Protein AF-0000000067574078 (afdb_homodimer)

Foldseek 3Di:
DVLLVVLLVLQLVLQVPDDPVLNQQLLVCQQPPDDPPPQHGDHSVCPNPPGSSRVSNVLCVRQNRVVSLVSSLVSCVVSPVPVSSVCSVCVVVVNPPD/DVLLVVLLVLQLVLQVPDDPVLNQQLLVCQQPPDDPPPQHGDHSVCPNPPGSSRVSNVLCVRQNRVVSLVSSLVSCVVSPVPVSSVCSVCVVVVNPPD

Solvent-accessible surface area (backbone atoms only — not comparable to full-atom values): 10790 Å² total; per-residue (Å²): 78,46,52,50,53,52,40,30,50,55,44,19,57,57,44,59,69,45,52,71,70,53,47,50,52,46,53,57,45,48,44,68,55,90,63,62,90,95,54,75,56,56,57,57,89,78,46,75,84,49,49,41,63,55,41,20,49,50,38,33,71,73,54,31,44,67,52,26,51,53,51,50,40,53,46,30,45,74,73,66,36,49,69,60,28,52,52,52,55,33,52,34,61,60,41,77,84,125,77,46,54,50,52,52,41,31,49,55,44,18,58,57,44,61,70,43,52,71,70,52,44,54,53,46,53,57,45,48,45,68,54,88,64,61,90,95,53,75,57,55,58,58,89,77,46,74,84,47,50,41,64,54,41,20,49,50,38,33,71,73,56,31,44,69,51,26,52,53,50,50,40,52,45,30,44,75,73,65,36,50,69,60,28,51,52,53,56,32,52,35,61,61,41,76,82,125

Secondary structure (DSSP, 8-state):
-HHHHHHHHHHHHHHTTS-HHHHHHHHHHHTT---STTPPPPPHHHHTT--HHHHHHHHHHHH-HHHHHHHHHHHHHHTT-HHHHHHHHHHHHT----/-HHHHHHHHHHHHHHTTS-HHHHHHHHHHHTT---STTPPPPPHHHHTT--HHHHHHHHHHHH-HHHHHHHHHHHHHHTT-HHHHHHHHHHHHT----

InterPro domains:
  IPR004020 DAPIN domain [PF02758] (11-86)
  IPR004020 DAPIN domain [PS50824] (1-94)
  IPR004020 DAPIN domain [SM01289] (7-90)
  IPR011029 Death-like domain superfamily [G3DSA:1.10.533.10] (3-97)
  IPR011029 Death-like domain superfamily [SSF47986] (7-92)

Sequence (196 aa):
MALYKMAREQLANSLQELVDEELKKFKSKLTYVKLKKRINNIPKGKIIDADSEDLAEILVQHYGSDYAVKVVLKVLKKIDQRSLAEILHHEIKGESIRMALYKMAREQLANSLQELVDEELKKFKSKLTYVKLKKRINNIPKGKIIDADSEDLAEILVQHYGSDYAVKVVLKVLKKIDQRSLAEILHHEIKGESIR

pLDDT: mean 93.89, std 10.56, range [36.06, 98.88]

Organism: Oryctolagus cuniculus (NCBI:txid9986)

Radius of gyration: 18.36 Å; Cα contacts (8 Å, |Δi|>4): 212; chains: 2; bounding box: 38×52×38 Å

Nearest PDB structures (foldseek):
  2mpc-assembly1_A  TM=9.139E-01  e=2.744E-05  Homo sapiens
  7e5b-assembly2_C  TM=9.540E-01  e=5.381E-05  Homo sapiens
  4qob-assembly2_B  TM=9.236E-01  e=2.179E-04  Homo sapiens
  3qf2-assembly2_B  TM=9.416E-01  e=5.830E-04  Homo sapiens
  3qf2-assembly1_A  TM=9.356E-01  e=9.293E-04  Homo sapiens

Structure (mmCIF, N/CA/C/O backbone):
data_AF-0000000067574078-model_v1
#
loop_
_entity.id
_entity.type
_entity.pdbx_description
1 polymer 'Pyrin domain-containing protein'
#
loop_
_atom_site.group_PDB
_atom_site.id
_atom_site.type_symbol
_atom_site.label_atom_id
_atom_site.label_alt_id
_atom_site.label_comp_id
_atom_site.label_asym_id
_atom_site.label_entity_id
_atom_site.label_seq_id
_atom_site.pdbx_PDB_ins_code
_atom_site.Cartn_x
_atom_site.Cartn_y
_atom_site.Cartn_z
_atom_site.occupancy
_atom_site.B_iso_or_equiv
_atom_site.auth_seq_id
_atom_site.auth_comp_id
_atom_site.auth_asym_id
_atom_site.auth_atom_id
_atom_site.pdbx_PDB_model_num
ATOM 1 N N . MET A 1 1 ? 8.344 4.195 -3.375 1 79.06 1 MET A N 1
ATOM 2 C CA . MET A 1 1 ? 9.125 3.174 -4.066 1 79.06 1 MET A CA 1
ATOM 3 C C . MET A 1 1 ? 9.594 2.1 -3.092 1 79.06 1 MET A C 1
ATOM 5 O O . MET A 1 1 ? 9.453 0.905 -3.361 1 79.06 1 MET A O 1
ATOM 9 N N . ALA A 1 2 ? 9.883 2.562 -1.835 1 83.5 2 ALA A N 1
ATOM 10 C CA . ALA A 1 2 ? 10.414 1.576 -0.898 1 83.5 2 ALA A CA 1
ATOM 11 C C . ALA A 1 2 ? 9.383 0.497 -0.589 1 83.5 2 ALA A C 1
ATOM 13 O O . ALA A 1 2 ? 9.695 -0.697 -0.636 1 83.5 2 ALA A O 1
ATOM 14 N N . LEU A 1 3 ? 8.172 0.976 -0.465 1 87.31 3 LEU A N 1
ATOM 15 C CA . LEU A 1 3 ? 7.125 0.031 -0.106 1 87.31 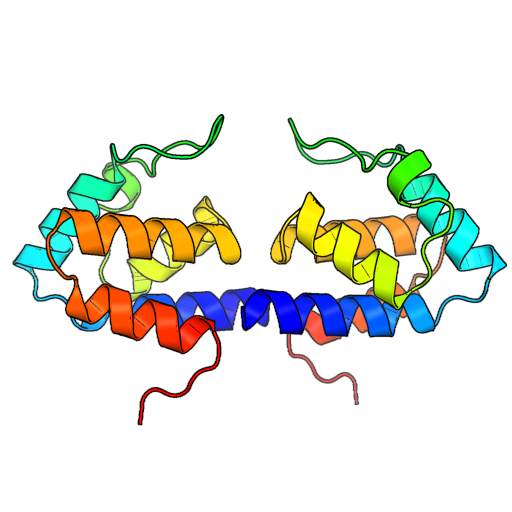3 LEU A CA 1
ATOM 16 C C . LEU A 1 3 ? 6.801 -0.892 -1.276 1 87.31 3 LEU A C 1
ATOM 18 O O . LEU A 1 3 ? 6.598 -2.094 -1.088 1 87.31 3 LEU A O 1
ATOM 22 N N . TYR A 1 4 ? 6.855 -0.315 -2.436 1 90.81 4 TYR A N 1
ATOM 23 C CA . TYR A 1 4 ? 6.633 -1.057 -3.672 1 90.81 4 TYR A CA 1
ATOM 24 C C . TYR A 1 4 ? 7.664 -2.164 -3.84 1 90.81 4 TYR A C 1
ATOM 26 O O . TYR A 1 4 ? 7.312 -3.322 -4.074 1 90.81 4 TYR A O 1
ATOM 34 N N . LYS A 1 5 ? 8.859 -1.815 -3.658 1 92.06 5 LYS A N 1
ATOM 35 C CA . LYS A 1 5 ? 9.953 -2.764 -3.828 1 92.06 5 LYS A CA 1
ATOM 36 C C . LYS A 1 5 ? 9.891 -3.877 -2.787 1 92.06 5 LYS A C 1
ATOM 38 O O . LYS A 1 5 ? 10.141 -5.043 -3.1 1 92.06 5 LYS A O 1
ATOM 43 N N . MET A 1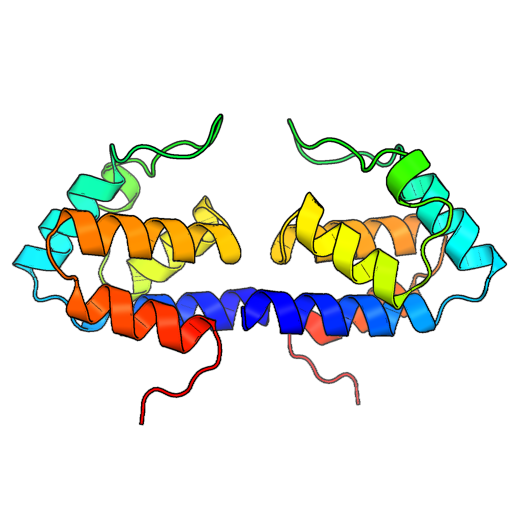 6 ? 9.578 -3.486 -1.558 1 90.5 6 MET A N 1
ATOM 44 C CA . MET A 1 6 ? 9.477 -4.473 -0.484 1 90.5 6 MET A CA 1
ATOM 45 C C . MET A 1 6 ? 8.367 -5.473 -0.763 1 90.5 6 MET A C 1
ATOM 47 O O . MET A 1 6 ? 8.57 -6.684 -0.65 1 90.5 6 MET A O 1
ATOM 51 N N . ALA A 1 7 ? 7.242 -5.008 -1.151 1 93.5 7 ALA A N 1
ATOM 52 C CA . ALA A 1 7 ? 6.109 -5.883 -1.437 1 93.5 7 ALA A CA 1
ATOM 53 C C . ALA A 1 7 ? 6.398 -6.777 -2.639 1 93.5 7 ALA A C 1
ATOM 55 O O . ALA A 1 7 ? 6.133 -7.98 -2.602 1 93.5 7 ALA A O 1
ATOM 56 N N . ARG A 1 8 ? 6.961 -6.152 -3.65 1 96.12 8 ARG A N 1
ATOM 57 C CA . ARG A 1 8 ? 7.277 -6.895 -4.867 1 96.12 8 ARG A CA 1
ATOM 58 C C . ARG A 1 8 ? 8.227 -8.047 -4.57 1 96.12 8 ARG A C 1
ATOM 60 O O . ARG A 1 8 ? 8.023 -9.172 -5.043 1 96.12 8 ARG A O 1
ATOM 67 N N . GLU A 1 9 ? 9.188 -7.777 -3.775 1 95.81 9 GLU A N 1
ATOM 68 C CA . GLU A 1 9 ? 10.188 -8.789 -3.445 1 95.81 9 GLU A CA 1
ATOM 69 C C . GLU A 1 9 ? 9.586 -9.906 -2.598 1 95.81 9 GLU A C 1
ATOM 71 O O . GLU A 1 9 ? 9.867 -11.086 -2.824 1 95.81 9 GLU A O 1
ATOM 76 N N . GLN A 1 10 ? 8.844 -9.555 -1.646 1 95.44 10 GLN A N 1
ATOM 77 C CA . GLN A 1 10 ? 8.211 -10.547 -0.789 1 95.44 10 GLN A CA 1
ATOM 78 C C . GLN A 1 10 ? 7.277 -11.453 -1.592 1 95.44 10 GLN A C 1
ATOM 80 O O . GLN A 1 10 ? 7.262 -12.672 -1.397 1 95.44 10 GLN A O 1
ATOM 85 N N . LEU A 1 11 ? 6.508 -10.844 -2.48 1 98 11 LEU A N 1
ATOM 86 C CA . LEU A 1 11 ? 5.574 -11.617 -3.293 1 98 11 LEU A CA 1
ATOM 87 C C . LEU A 1 11 ? 6.32 -12.492 -4.293 1 98 11 LEU A C 1
ATOM 89 O O . LEU A 1 11 ? 5.965 -13.656 -4.488 1 98 11 LEU A O 1
ATOM 93 N N . ALA A 1 12 ? 7.367 -11.914 -4.918 1 98.5 12 ALA A N 1
ATOM 94 C CA . ALA A 1 12 ? 8.164 -12.703 -5.859 1 98.5 12 ALA A CA 1
ATOM 95 C C . ALA A 1 12 ? 8.766 -13.922 -5.18 1 98.5 12 ALA A C 1
ATOM 97 O O . ALA A 1 12 ? 8.734 -15.031 -5.727 1 98.5 12 ALA A O 1
ATOM 98 N N . ASN A 1 13 ? 9.273 -13.719 -4.008 1 97.69 13 ASN A N 1
ATOM 99 C CA . ASN A 1 13 ? 9.859 -14.82 -3.25 1 97.69 13 ASN A CA 1
ATOM 100 C C . ASN A 1 13 ? 8.836 -15.914 -2.953 1 97.69 13 ASN A C 1
ATOM 102 O O . ASN A 1 13 ? 9.141 -17.094 -3.045 1 97.69 13 ASN A O 1
ATOM 106 N N . SER A 1 14 ? 7.676 -15.531 -2.566 1 98.25 14 SER A N 1
ATOM 107 C CA . SER A 1 14 ? 6.625 -16.5 -2.273 1 98.25 14 SER A CA 1
ATOM 108 C C . SER A 1 14 ? 6.207 -17.266 -3.527 1 98.25 14 SER A C 1
ATOM 110 O O . SER A 1 14 ? 6.074 -18.484 -3.5 1 98.25 14 SER A O 1
ATOM 112 N N . LEU A 1 15 ? 6.051 -16.562 -4.613 1 98.75 15 LEU A N 1
ATOM 113 C CA . LEU A 1 15 ? 5.562 -17.156 -5.855 1 98.75 15 LEU A CA 1
ATOM 114 C C . LEU A 1 15 ? 6.613 -18.047 -6.488 1 98.75 15 LEU A C 1
ATOM 116 O O . LEU A 1 15 ? 6.277 -19.031 -7.156 1 98.75 15 LEU A O 1
ATOM 120 N N . GLN A 1 16 ? 7.871 -17.781 -6.223 1 98.81 16 GLN A N 1
ATOM 121 C CA . GLN A 1 16 ? 8.969 -18.578 -6.77 1 98.81 16 GLN A CA 1
ATOM 122 C C . GLN A 1 16 ? 8.984 -19.969 -6.168 1 98.81 16 GLN A C 1
ATOM 124 O O . GLN A 1 16 ? 9.586 -20.891 -6.73 1 98.81 16 GLN A O 1
ATOM 129 N N . GLU A 1 17 ? 8.289 -20.109 -5.047 1 98.62 17 GLU A N 1
ATOM 130 C CA . GLU A 1 17 ? 8.242 -21.406 -4.375 1 98.62 17 GLU A CA 1
ATOM 131 C C . GLU A 1 17 ? 7.211 -22.328 -5.023 1 98.62 17 GLU A C 1
ATOM 133 O O . GLU A 1 17 ? 7.203 -23.531 -4.766 1 98.62 17 GLU A O 1
ATOM 138 N N . LEU A 1 18 ? 6.355 -21.797 -5.793 1 98.69 18 LEU A N 1
ATOM 139 C CA . LEU A 1 18 ? 5.371 -22.625 -6.496 1 98.69 18 LEU A CA 1
ATOM 140 C C . LEU A 1 18 ? 6.004 -23.344 -7.684 1 98.69 18 LEU A C 1
ATOM 142 O O . LEU A 1 18 ? 6.797 -22.75 -8.422 1 98.69 18 LEU A O 1
ATOM 146 N N . VAL A 1 19 ? 5.691 -24.594 -7.852 1 98.25 19 VAL A N 1
ATOM 147 C CA . VAL A 1 19 ? 6.078 -25.281 -9.078 1 98.25 19 VAL A CA 1
ATOM 148 C C . VAL A 1 19 ? 5.207 -24.797 -10.242 1 98.25 19 VAL A C 1
ATOM 150 O O . VAL A 1 19 ? 4.191 -24.125 -10.023 1 98.25 19 VAL A O 1
ATOM 153 N N . ASP A 1 20 ? 5.5 -25.125 -11.453 1 97.88 20 ASP A N 1
ATOM 154 C CA . ASP A 1 20 ? 4.867 -24.594 -12.656 1 97.88 20 ASP A CA 1
ATOM 155 C C . ASP A 1 20 ? 3.359 -24.828 -12.633 1 97.88 20 ASP A C 1
ATOM 157 O O . ASP A 1 20 ? 2.576 -23.938 -12.953 1 97.88 20 ASP A O 1
ATOM 161 N N . GLU A 1 21 ? 2.971 -25.984 -12.266 1 98.31 21 GLU A N 1
ATOM 162 C CA . GLU A 1 21 ? 1.551 -26.328 -12.234 1 98.31 21 GLU A CA 1
ATOM 163 C C . GLU A 1 21 ? 0.808 -25.484 -11.195 1 98.31 21 GLU A C 1
ATOM 165 O O . GLU A 1 21 ? -0.313 -25.031 -11.445 1 98.31 21 GLU A O 1
ATOM 170 N N . GLU A 1 22 ? 1.423 -25.281 -10.078 1 98.69 22 GLU A N 1
ATOM 171 C CA . GLU A 1 22 ? 0.83 -24.484 -9.008 1 98.69 22 GLU A CA 1
ATOM 172 C C . GLU A 1 22 ? 0.762 -23 -9.398 1 98.69 22 GLU A C 1
ATOM 174 O O . GLU A 1 22 ? -0.215 -22.312 -9.086 1 98.69 22 GLU A O 1
ATOM 179 N N . LEU A 1 23 ? 1.795 -22.531 -10.047 1 98.81 23 LEU A N 1
ATOM 180 C CA . LEU A 1 23 ? 1.776 -21.156 -10.516 1 98.81 23 LEU A CA 1
ATOM 181 C C . LEU A 1 23 ? 0.676 -20.938 -11.555 1 98.81 23 LEU A C 1
ATOM 183 O O . LEU A 1 23 ? 0.024 -19.891 -11.57 1 98.81 23 LEU A O 1
ATOM 187 N N . LYS A 1 24 ? 0.496 -21.922 -12.406 1 98.56 24 LYS A N 1
ATOM 188 C CA . LYS A 1 24 ? -0.586 -21.859 -13.383 1 98.56 24 LYS A CA 1
ATOM 189 C C . LYS A 1 24 ? -1.946 -21.797 -12.695 1 98.56 24 LYS A C 1
ATOM 191 O O . LYS A 1 24 ? -2.801 -20.984 -13.078 1 98.56 24 LYS A O 1
ATOM 196 N N . LYS A 1 25 ? -2.184 -22.641 -11.711 1 98.56 25 LYS A N 1
ATOM 197 C CA . LYS A 1 25 ? -3.422 -22.609 -10.938 1 98.56 25 LYS A CA 1
ATOM 198 C C . LYS A 1 25 ? -3.607 -21.266 -10.242 1 98.56 25 LYS A C 1
ATOM 200 O O . LYS A 1 25 ? -4.715 -20.719 -10.211 1 98.56 25 LYS A O 1
ATOM 205 N N . PHE A 1 26 ? -2.555 -20.781 -9.719 1 98.88 26 PHE A N 1
ATOM 206 C CA . PHE A 1 26 ? -2.564 -19.5 -9.023 1 98.88 26 PHE A CA 1
ATOM 207 C C . PHE A 1 26 ? -3.025 -18.391 -9.961 1 98.88 26 PHE A C 1
ATOM 209 O O . PHE A 1 26 ? -3.914 -17.609 -9.617 1 98.88 26 PHE A O 1
ATOM 216 N N . LYS A 1 27 ? -2.414 -18.312 -11.086 1 98.88 27 LYS A N 1
ATOM 217 C CA . LYS A 1 27 ? -2.777 -17.297 -12.07 1 98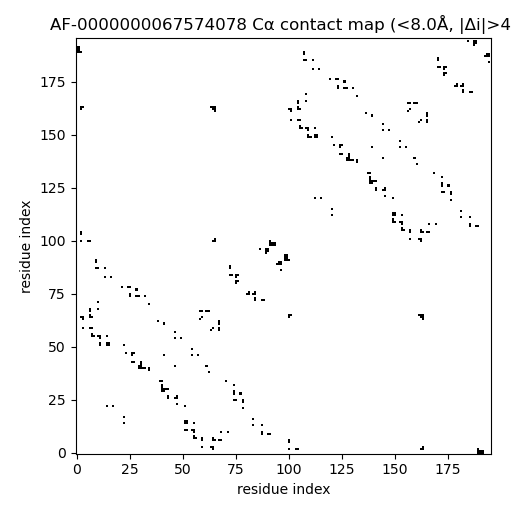.88 27 LYS A CA 1
ATOM 218 C C . LYS A 1 27 ? -4.238 -17.438 -12.492 1 98.88 27 LYS A C 1
ATOM 220 O O . LYS A 1 27 ? -4.953 -16.438 -12.602 1 98.88 27 LYS A O 1
ATOM 225 N N . SER A 1 28 ? -4.664 -18.562 -12.648 1 98.5 28 SER A N 1
ATOM 226 C CA . SER A 1 28 ? -6.059 -18.797 -13.016 1 98.5 28 SER A CA 1
ATOM 227 C C . SER A 1 28 ? -7.004 -18.281 -11.938 1 98.5 28 SER A C 1
ATOM 229 O O . SER A 1 28 ? -7.977 -17.578 -12.234 1 98.5 28 SER A O 1
ATOM 231 N N . LYS A 1 29 ? -6.691 -18.562 -10.703 1 98.62 29 LYS A N 1
ATOM 232 C CA . LYS A 1 29 ? -7.539 -18.125 -9.602 1 98.62 29 LYS A CA 1
ATOM 233 C C . LYS A 1 29 ? -7.586 -16.609 -9.5 1 98.62 29 LYS A C 1
ATOM 235 O O . LYS A 1 29 ? -8.609 -16.031 -9.117 1 98.62 29 LYS A O 1
ATOM 240 N N . LEU A 1 30 ? -6.508 -16 -9.875 1 98.5 30 LEU A N 1
ATOM 241 C CA . LEU A 1 30 ? -6.41 -14.547 -9.805 1 98.5 30 LEU A CA 1
ATOM 242 C C . LEU A 1 30 ? -7.43 -13.891 -10.727 1 98.5 30 LEU A C 1
ATOM 244 O O . LEU A 1 30 ? -7.82 -12.742 -10.508 1 98.5 30 LEU A O 1
ATOM 248 N N . THR A 1 31 ? -7.852 -14.57 -11.742 1 97.94 31 THR A N 1
ATOM 249 C CA . THR A 1 31 ? -8.703 -13.953 -12.75 1 97.94 31 THR A CA 1
ATOM 250 C C . THR A 1 31 ? -10.156 -13.945 -12.297 1 97.94 31 THR A C 1
ATOM 252 O O . THR A 1 31 ? -10.992 -13.258 -12.891 1 97.94 31 THR A O 1
ATOM 255 N N . TYR A 1 32 ? -10.484 -14.609 -11.141 1 97.56 32 TYR A N 1
ATOM 256 C CA . TYR A 1 32 ? -11.891 -14.633 -10.773 1 97.56 32 TYR A CA 1
ATOM 257 C C . TYR A 1 32 ? -12.062 -14.664 -9.258 1 97.56 32 TYR A C 1
ATOM 259 O O . TYR A 1 32 ? -13.18 -14.734 -8.75 1 97.56 32 TYR A O 1
ATOM 267 N N . VAL A 1 33 ? -11.031 -14.617 -8.5 1 98.31 33 VAL A N 1
ATOM 268 C CA . VAL A 1 33 ? -11.109 -14.648 -7.039 1 98.31 33 VAL A CA 1
ATOM 269 C C . VAL A 1 33 ? -11.969 -13.484 -6.551 1 98.31 33 VAL A C 1
ATOM 271 O O . VAL A 1 33 ? -11.945 -12.398 -7.137 1 98.31 33 VAL A O 1
ATOM 274 N N . LYS A 1 34 ? -12.672 -13.711 -5.48 1 98 34 LYS A N 1
ATOM 275 C CA . LYS A 1 34 ? -13.492 -12.656 -4.898 1 98 34 LYS A CA 1
ATOM 276 C C . LYS A 1 34 ? -12.625 -11.57 -4.25 1 98 34 LYS A C 1
ATOM 278 O O . LYS A 1 34 ? -11.797 -11.867 -3.389 1 98 34 LYS A O 1
ATOM 283 N N . LEU A 1 35 ? -12.859 -10.383 -4.715 1 97.88 35 LEU A N 1
ATOM 284 C CA . LEU A 1 35 ? -12.086 -9.258 -4.199 1 97.88 35 LEU A CA 1
ATOM 285 C C . LEU A 1 35 ? -12.992 -8.258 -3.482 1 97.88 35 LEU A C 1
ATOM 287 O O . LEU A 1 35 ? -14.211 -8.438 -3.443 1 97.88 35 LEU A O 1
ATOM 291 N N . LYS A 1 36 ? -12.344 -7.281 -2.836 1 93.19 36 LYS A N 1
ATOM 292 C CA . LYS A 1 36 ? -13.086 -6.184 -2.219 1 93.19 36 LYS A CA 1
ATOM 293 C C . LYS A 1 36 ? -13.945 -5.453 -3.248 1 93.19 36 LYS A C 1
ATOM 295 O O . LYS A 1 36 ? -13.68 -5.523 -4.449 1 93.19 36 LYS A O 1
ATOM 300 N N . LYS A 1 37 ? -14.891 -4.719 -2.691 1 90.81 37 LYS A N 1
ATOM 301 C CA . LYS A 1 37 ? -15.797 -3.963 -3.547 1 90.81 37 LYS A CA 1
ATOM 302 C C . LYS A 1 37 ? -15.031 -3.021 -4.469 1 90.81 37 LYS A C 1
ATOM 304 O O . LYS A 1 37 ? -14.062 -2.383 -4.047 1 90.81 37 LYS A O 1
ATOM 309 N N . ARG A 1 38 ? -15.352 -3.039 -5.816 1 88.81 38 ARG A N 1
ATOM 310 C CA . ARG A 1 38 ? -14.867 -2.113 -6.832 1 88.81 38 ARG A CA 1
ATOM 311 C C . ARG A 1 38 ? -13.469 -2.498 -7.309 1 88.81 38 ARG A C 1
ATOM 313 O O . ARG A 1 38 ? -12.844 -1.768 -8.078 1 88.81 38 ARG A O 1
ATOM 320 N N . ILE A 1 39 ? -12.922 -3.498 -6.723 1 94.31 39 ILE A N 1
ATOM 321 C CA . ILE A 1 39 ? -11.641 -3.979 -7.211 1 94.31 39 ILE A CA 1
ATOM 322 C C . ILE A 1 39 ? -11.859 -5.074 -8.25 1 94.31 39 ILE A C 1
ATOM 324 O O . ILE A 1 39 ? -12.594 -6.031 -8.008 1 94.31 39 ILE A O 1
ATOM 328 N N . ASN A 1 40 ? -11.188 -4.871 -9.297 1 96.5 40 ASN A N 1
ATOM 329 C CA . ASN A 1 40 ? -11.328 -5.844 -10.375 1 96.5 40 ASN A CA 1
ATOM 330 C C . ASN A 1 40 ? -10.18 -6.848 -10.375 1 96.5 40 ASN A C 1
ATOM 332 O O . ASN A 1 40 ? -9.062 -6.52 -9.977 1 96.5 40 ASN A O 1
ATOM 336 N N . ASN A 1 41 ? -10.523 -7.957 -10.891 1 98.38 41 ASN A N 1
ATOM 337 C CA . ASN A 1 41 ? -9.484 -8.953 -11.094 1 98.38 41 ASN A CA 1
ATOM 338 C C . ASN A 1 41 ? -8.531 -8.547 -12.219 1 98.38 41 ASN A C 1
ATOM 340 O O . ASN A 1 41 ? -8.883 -7.73 -13.07 1 98.38 41 ASN A O 1
ATOM 344 N N . ILE A 1 42 ? -7.344 -9.102 -12.125 1 98.31 42 ILE A N 1
ATOM 345 C CA . ILE A 1 42 ? -6.398 -8.977 -13.227 1 98.31 42 ILE A CA 1
ATOM 346 C C . ILE A 1 42 ? -6.902 -9.773 -14.43 1 98.31 42 ILE A C 1
ATOM 348 O O . ILE A 1 42 ? -7.254 -10.945 -14.305 1 98.31 42 ILE A O 1
ATOM 352 N N . PRO A 1 43 ? -6.918 -9.125 -15.609 1 98 43 PRO A N 1
ATOM 353 C CA . PRO A 1 43 ? -7.332 -9.875 -16.797 1 98 43 PRO A CA 1
ATOM 354 C C . PRO A 1 43 ? -6.379 -11.023 -17.125 1 98 43 PRO A C 1
ATOM 356 O O . PRO A 1 43 ? -5.164 -10.883 -16.984 1 98 43 PRO A O 1
ATOM 359 N N . LYS A 1 44 ? -6.961 -12.062 -17.609 1 97.25 44 LYS A N 1
ATOM 360 C CA . LYS A 1 44 ? -6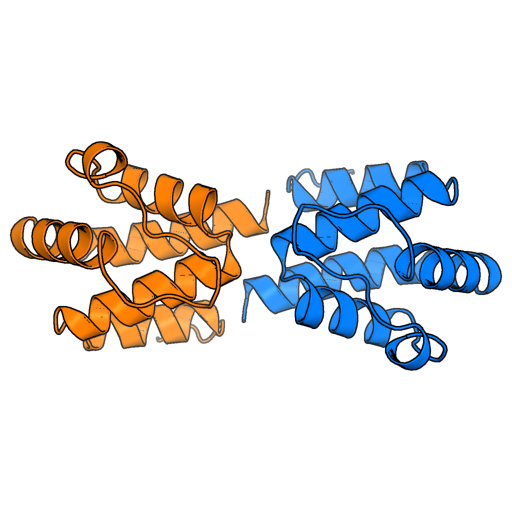.199 -13.266 -17.953 1 97.25 44 LYS A CA 1
ATOM 361 C C . LYS A 1 44 ? -5.059 -12.938 -18.906 1 97.25 44 LYS A C 1
ATOM 363 O O . LYS A 1 44 ? -3.938 -13.422 -18.734 1 97.25 44 LYS A O 1
ATOM 368 N N . GLY A 1 45 ? -5.348 -12.18 -19.922 1 97.38 45 GLY A N 1
ATOM 369 C CA . GLY A 1 45 ? -4.363 -11.852 -20.938 1 97.38 45 GLY A CA 1
ATOM 370 C C . GLY A 1 45 ? -3.152 -11.125 -20.375 1 97.38 45 GLY A C 1
ATOM 371 O O . GLY A 1 45 ? -2.078 -11.141 -20.984 1 97.38 45 GLY A O 1
ATOM 372 N N . LYS A 1 46 ? -3.264 -10.555 -19.266 1 97.5 46 LYS A N 1
ATOM 373 C CA . LYS A 1 46 ? -2.184 -9.789 -18.641 1 97.5 46 LYS A CA 1
ATOM 374 C C . LYS A 1 46 ? -1.236 -10.695 -17.875 1 97.5 46 LYS A C 1
ATOM 376 O O . LYS A 1 46 ? -0.08 -10.344 -17.641 1 97.5 46 LYS A O 1
ATOM 381 N N . ILE A 1 47 ? -1.757 -11.906 -17.484 1 98.06 47 ILE A N 1
ATOM 382 C CA . ILE A 1 47 ? -0.902 -12.594 -16.531 1 98.06 47 ILE A CA 1
ATOM 383 C C . ILE A 1 47 ? -0.618 -14.016 -17 1 98.06 47 ILE A C 1
ATOM 385 O O . ILE A 1 47 ? 0.185 -14.734 -16.406 1 98.06 47 ILE A O 1
ATOM 389 N N . ILE A 1 48 ? -1.199 -14.469 -18.094 1 96.56 48 ILE A N 1
ATOM 390 C CA . ILE A 1 48 ? -1.163 -15.867 -18.5 1 96.56 48 ILE A CA 1
ATOM 391 C C . ILE A 1 48 ? 0.284 -16.312 -18.719 1 96.56 48 ILE A C 1
ATOM 393 O O . ILE A 1 48 ? 0.65 -17.438 -18.406 1 96.56 48 ILE A O 1
ATOM 397 N N . ASP A 1 49 ? 1.147 -15.414 -19.219 1 97.5 49 ASP A N 1
ATOM 398 C CA . ASP A 1 49 ? 2.518 -15.812 -19.531 1 97.5 49 ASP A CA 1
ATOM 399 C C . ASP A 1 49 ? 3.492 -15.281 -18.469 1 97.5 49 ASP A C 1
ATOM 401 O O . ASP A 1 49 ? 4.707 -15.422 -18.625 1 97.5 49 ASP A O 1
ATOM 405 N N . ALA A 1 50 ? 3.062 -14.766 -17.5 1 98.44 50 ALA A N 1
ATOM 406 C CA . ALA A 1 50 ? 3.918 -14.133 -16.5 1 98.44 50 ALA A CA 1
ATOM 407 C C . ALA A 1 50 ? 4.602 -15.172 -15.625 1 98.44 50 ALA A C 1
ATOM 409 O O . ALA A 1 50 ? 3.959 -16.125 -15.164 1 98.44 50 ALA A O 1
ATOM 410 N N . ASP A 1 51 ? 5.891 -14.977 -15.453 1 98.44 51 ASP A N 1
ATOM 411 C CA . ASP A 1 51 ? 6.566 -15.773 -14.438 1 98.44 51 ASP A CA 1
ATOM 412 C C . ASP A 1 51 ? 6.434 -15.141 -13.055 1 98.44 51 ASP A C 1
ATOM 414 O O . ASP A 1 51 ? 5.738 -14.133 -12.898 1 98.44 51 ASP A O 1
ATOM 418 N N . SER A 1 52 ? 7.125 -15.75 -12.07 1 98.75 52 SER A N 1
ATOM 419 C CA . SER A 1 52 ? 6.926 -15.352 -10.68 1 98.75 52 SER A CA 1
ATOM 420 C C . SER A 1 52 ? 7.316 -13.891 -10.461 1 98.75 52 SER A C 1
ATOM 422 O O . SER A 1 52 ? 6.613 -13.156 -9.766 1 98.75 52 SER A O 1
ATOM 424 N N . GLU A 1 53 ? 8.461 -13.461 -11.039 1 98.62 53 GLU A N 1
ATOM 425 C CA . GLU A 1 53 ? 8.914 -12.086 -10.875 1 98.62 53 GLU A CA 1
ATOM 426 C C . GLU A 1 53 ? 7.977 -11.109 -11.586 1 98.62 53 GLU A C 1
ATOM 428 O O . GLU A 1 53 ? 7.598 -10.086 -11.016 1 98.62 53 GLU A O 1
ATOM 433 N N . ASP A 1 54 ? 7.578 -11.445 -12.789 1 98.69 54 ASP A N 1
ATOM 434 C CA . ASP A 1 54 ? 6.645 -10.609 -13.539 1 98.69 54 ASP A CA 1
ATOM 435 C C . ASP A 1 54 ? 5.285 -10.547 -12.844 1 98.69 54 ASP A C 1
ATOM 437 O O . ASP A 1 54 ? 4.652 -9.492 -12.805 1 98.69 54 ASP A O 1
ATOM 441 N N . LEU A 1 55 ? 4.883 -11.625 -12.336 1 98.88 55 LEU A N 1
ATOM 442 C CA . LEU A 1 55 ? 3.586 -11.68 -11.68 1 98.88 55 LEU A CA 1
ATOM 443 C C . LEU A 1 55 ? 3.57 -10.805 -10.43 1 98.88 55 LEU A C 1
ATOM 445 O O . LEU A 1 55 ? 2.592 -10.102 -10.172 1 98.88 55 LEU A O 1
ATOM 449 N N . ALA A 1 56 ? 4.633 -10.844 -9.703 1 98.81 56 ALA A N 1
ATOM 450 C CA . ALA A 1 56 ? 4.723 -9.984 -8.523 1 98.81 56 ALA A CA 1
ATOM 451 C C . ALA A 1 56 ? 4.59 -8.516 -8.906 1 98.81 56 ALA A C 1
ATOM 453 O O . ALA A 1 56 ? 3.889 -7.754 -8.242 1 98.81 56 ALA A O 1
ATOM 454 N N . GLU A 1 57 ? 5.254 -8.148 -9.977 1 98.44 57 GLU A N 1
ATOM 455 C CA . GLU A 1 57 ? 5.176 -6.781 -10.484 1 98.44 57 GLU A CA 1
ATOM 456 C C . GLU A 1 57 ? 3.746 -6.418 -10.875 1 98.44 57 GLU A C 1
ATOM 458 O O . GLU A 1 57 ? 3.248 -5.352 -10.516 1 98.44 57 GLU A O 1
ATOM 463 N N . ILE A 1 58 ? 3.109 -7.234 -11.57 1 98.75 58 ILE A N 1
ATOM 464 C CA . ILE A 1 58 ? 1.743 -7.012 -12.031 1 98.75 58 ILE A CA 1
ATOM 465 C C . ILE A 1 58 ? 0.812 -6.867 -10.828 1 98.75 58 ILE A C 1
ATOM 467 O O . ILE A 1 58 ? -0.036 -5.973 -10.797 1 98.75 58 ILE A O 1
ATOM 471 N N . LEU A 1 59 ? 0.983 -7.73 -9.82 1 98.69 59 LEU A N 1
ATOM 472 C CA . LEU A 1 59 ? 0.142 -7.727 -8.633 1 98.69 59 LEU A CA 1
ATOM 473 C C . LEU A 1 59 ? 0.257 -6.398 -7.887 1 98.69 59 LEU A C 1
ATOM 475 O O . LEU A 1 59 ? -0.755 -5.789 -7.539 1 98.69 59 LEU A O 1
ATOM 479 N N . VAL A 1 60 ? 1.465 -5.949 -7.699 1 97.06 60 VAL A N 1
ATOM 480 C CA . VAL A 1 60 ? 1.659 -4.719 -6.941 1 97.06 60 VAL A CA 1
ATOM 481 C C . VAL A 1 60 ? 1.155 -3.527 -7.754 1 97.06 60 VAL A C 1
ATOM 483 O O . VAL A 1 60 ? 0.543 -2.609 -7.203 1 97.06 60 VAL A O 1
ATOM 486 N N . GLN A 1 61 ? 1.34 -3.559 -9.078 1 96.12 61 GLN A N 1
ATOM 487 C CA . GLN A 1 61 ? 0.875 -2.477 -9.945 1 96.12 61 GLN A CA 1
ATOM 488 C C . GLN A 1 61 ? -0.649 -2.418 -9.984 1 96.12 61 GLN A C 1
ATOM 490 O O . GLN A 1 61 ? -1.233 -1.334 -10.023 1 96.12 61 GLN A O 1
ATOM 495 N N . HIS A 1 62 ? -1.267 -3.498 -9.93 1 96.62 62 HIS A N 1
ATOM 496 C CA . HIS A 1 62 ? -2.711 -3.57 -10.133 1 96.62 62 HIS A CA 1
ATOM 497 C C . HIS A 1 62 ? -3.457 -3.314 -8.828 1 96.62 62 HIS A C 1
ATOM 499 O O . HIS A 1 62 ? -4.48 -2.627 -8.812 1 96.62 62 HIS A O 1
ATOM 505 N N . TYR A 1 63 ? -2.936 -3.764 -7.742 1 95.38 63 TYR A N 1
ATOM 506 C CA . TYR A 1 63 ? -3.713 -3.764 -6.508 1 95.38 63 TYR A CA 1
ATOM 507 C C . TYR A 1 63 ? -3.131 -2.785 -5.496 1 95.38 63 TYR A C 1
ATOM 509 O O . TYR A 1 63 ? -3.793 -2.422 -4.52 1 95.38 63 TYR A O 1
ATOM 517 N N . GLY A 1 64 ? -1.854 -2.438 -5.711 1 92.38 64 GLY A N 1
ATOM 518 C CA . GLY A 1 64 ? -1.134 -1.725 -4.668 1 92.38 64 GLY A CA 1
ATOM 519 C C . GLY A 1 64 ? -0.44 -2.648 -3.686 1 92.38 64 GLY A C 1
ATOM 520 O O . GLY A 1 64 ? -0.823 -3.811 -3.543 1 92.38 64 GLY A O 1
ATOM 521 N N . SER A 1 65 ? 0.481 -2.059 -3.006 1 93.25 65 SER A N 1
ATOM 522 C CA . SER A 1 65 ? 1.377 -2.869 -2.186 1 93.25 65 SER A CA 1
ATOM 523 C C . SER A 1 65 ? 0.608 -3.619 -1.104 1 93.25 65 SER A C 1
ATOM 525 O O . SER A 1 65 ? 0.73 -4.84 -0.983 1 93.25 65 SER A O 1
ATOM 527 N N . ASP A 1 66 ? -0.228 -3.051 -0.386 1 91.88 66 ASP A N 1
ATOM 528 C CA . ASP A 1 66 ? -0.914 -3.672 0.743 1 91.88 66 ASP A CA 1
ATOM 529 C C . ASP A 1 66 ? -1.917 -4.719 0.269 1 91.88 66 ASP A C 1
ATOM 531 O O . ASP A 1 66 ? -1.92 -5.852 0.758 1 91.88 66 ASP A O 1
ATOM 535 N N . TYR A 1 67 ? -2.701 -4.344 -0.622 1 93.69 67 TYR A N 1
ATOM 536 C CA . TYR A 1 67 ? -3.773 -5.242 -1.04 1 93.69 67 TYR A CA 1
ATOM 537 C C . TYR A 1 67 ? -3.229 -6.391 -1.879 1 93.69 67 TYR A C 1
ATOM 539 O O . TYR A 1 67 ? -3.771 -7.496 -1.852 1 93.69 67 TYR A O 1
ATOM 547 N N . ALA A 1 68 ? -2.113 -6.152 -2.662 1 97 68 ALA A N 1
ATOM 548 C CA . ALA A 1 68 ? -1.474 -7.23 -3.412 1 97 68 ALA A CA 1
ATOM 549 C C . ALA A 1 68 ? -1.088 -8.383 -2.49 1 97 68 ALA A C 1
ATOM 551 O O . ALA A 1 68 ? -1.287 -9.555 -2.832 1 97 68 ALA A O 1
ATOM 552 N N . VAL A 1 69 ? -0.617 -8.086 -1.39 1 96.44 69 VAL A N 1
ATOM 553 C CA . VAL A 1 69 ? -0.22 -9.109 -0.426 1 96.44 69 VAL A CA 1
ATOM 554 C C . VAL A 1 69 ? -1.448 -9.883 0.039 1 96.44 69 VAL A C 1
ATOM 556 O O . VAL A 1 69 ? -1.427 -11.117 0.089 1 96.44 69 VAL A O 1
ATOM 559 N N . LYS A 1 70 ? -2.498 -9.227 0.299 1 96.06 70 LYS A N 1
ATOM 560 C CA . LYS A 1 70 ? -3.729 -9.859 0.761 1 96.06 70 LYS A CA 1
ATOM 561 C C . LYS A 1 70 ? -4.293 -10.805 -0.3 1 96.06 70 LYS A C 1
ATOM 563 O O . LYS A 1 70 ? -4.754 -11.898 0.018 1 96.06 70 LYS A O 1
ATOM 568 N N . VAL A 1 71 ? -4.207 -10.32 -1.487 1 98.38 71 VAL A N 1
ATOM 569 C CA . VAL A 1 71 ? -4.727 -11.125 -2.59 1 98.38 71 VAL A CA 1
ATOM 570 C C . VAL A 1 71 ? -3.891 -12.391 -2.746 1 98.38 71 VAL A C 1
ATOM 572 O O . VAL A 1 71 ? -4.438 -13.484 -2.918 1 98.38 71 VAL A O 1
ATOM 575 N N . VAL A 1 72 ? -2.578 -12.227 -2.684 1 98.62 72 VAL A N 1
ATOM 576 C CA . VAL A 1 72 ? -1.698 -13.383 -2.852 1 98.62 72 VAL A CA 1
ATOM 577 C C . VAL A 1 72 ? -1.931 -14.375 -1.716 1 98.62 72 VAL A C 1
ATOM 579 O O . VAL A 1 72 ? -2.029 -15.586 -1.95 1 98.62 72 VAL A O 1
ATOM 582 N N . LEU A 1 73 ? -2.084 -13.914 -0.517 1 98.38 73 LEU A N 1
ATOM 583 C CA . LEU A 1 73 ? -2.383 -14.781 0.618 1 98.38 73 LEU A CA 1
ATOM 584 C C . LEU A 1 73 ? -3.67 -15.57 0.381 1 98.38 73 LEU A C 1
ATOM 586 O O . LEU A 1 73 ? -3.707 -16.781 0.582 1 98.38 73 LEU A O 1
ATOM 590 N N . LYS A 1 74 ? -4.648 -14.883 -0.008 1 98.44 74 LYS A N 1
ATOM 591 C CA . LYS A 1 74 ? -5.953 -15.492 -0.263 1 98.44 74 LYS A CA 1
ATOM 592 C C . LYS A 1 74 ? -5.855 -16.562 -1.341 1 98.44 74 LYS A C 1
ATOM 594 O O . LYS A 1 74 ? -6.398 -17.656 -1.183 1 98.44 74 LYS A O 1
ATOM 599 N N . VAL A 1 75 ? -5.148 -16.266 -2.379 1 98.88 75 VAL A N 1
ATOM 600 C CA . VAL A 1 75 ? -5.086 -17.188 -3.516 1 98.88 75 VAL A CA 1
ATOM 601 C C . VAL A 1 75 ? -4.211 -18.391 -3.17 1 98.88 75 VAL A C 1
ATOM 603 O O . VAL A 1 75 ? -4.512 -19.516 -3.562 1 98.88 75 VAL A O 1
ATOM 606 N N . LEU A 1 76 ? -3.139 -18.203 -2.441 1 98.81 76 LEU A N 1
ATOM 607 C CA . LEU A 1 76 ? -2.326 -19.328 -1.979 1 98.81 76 LEU A CA 1
ATOM 608 C C . LEU A 1 76 ? -3.172 -20.312 -1.188 1 98.81 76 LEU A C 1
ATOM 610 O O . LEU A 1 76 ? -3.021 -21.531 -1.349 1 98.81 76 LEU A O 1
ATOM 614 N N . LYS A 1 77 ? -4.043 -19.797 -0.388 1 98.62 77 LYS A N 1
ATOM 615 C CA . LYS A 1 77 ? -4.918 -20.672 0.389 1 98.62 77 LYS A CA 1
ATOM 616 C C . LYS A 1 77 ? -5.906 -21.406 -0.514 1 98.62 77 LYS A C 1
ATOM 618 O O . LYS A 1 77 ? -6.184 -22.594 -0.311 1 98.62 77 LYS A O 1
ATOM 623 N N . LYS A 1 78 ? -6.43 -20.75 -1.489 1 98.44 78 LYS A N 1
ATOM 624 C CA . LYS A 1 78 ? -7.422 -21.328 -2.393 1 98.44 78 LYS A CA 1
ATOM 625 C C . LYS A 1 78 ? -6.824 -22.469 -3.213 1 98.44 78 LYS A C 1
ATOM 627 O O . LYS A 1 78 ? -7.523 -23.422 -3.566 1 98.44 78 LYS A O 1
ATOM 632 N N . ILE A 1 79 ? -5.504 -22.391 -3.455 1 98.5 79 ILE A N 1
ATOM 633 C CA . ILE A 1 79 ? -4.879 -23.469 -4.23 1 98.5 79 ILE A CA 1
ATOM 634 C C . ILE A 1 79 ? -4.176 -24.438 -3.289 1 98.5 79 ILE A C 1
ATOM 636 O O . ILE A 1 79 ? -3.281 -25.172 -3.709 1 98.5 79 ILE A O 1
ATOM 640 N N . ASP A 1 80 ? -4.402 -24.312 -2.035 1 98.19 80 ASP A N 1
ATOM 641 C CA . ASP A 1 80 ? -4.027 -25.234 -0.973 1 98.19 80 ASP A CA 1
ATOM 642 C C . ASP A 1 80 ? -2.533 -25.156 -0.668 1 98.19 80 ASP A C 1
ATOM 644 O O . ASP A 1 80 ? -1.904 -26.156 -0.324 1 98.19 80 ASP A O 1
ATOM 648 N N . GLN A 1 81 ? -1.939 -24.078 -0.969 1 98.44 81 GLN A N 1
ATOM 649 C CA . GLN A 1 81 ? -0.582 -23.797 -0.513 1 98.44 81 GLN A CA 1
ATOM 650 C C . GLN A 1 81 ? -0.588 -23.062 0.826 1 98.44 81 GLN A C 1
ATOM 652 O O . GLN A 1 81 ? -0.065 -21.953 0.936 1 98.44 81 GLN A O 1
ATOM 657 N N . ARG A 1 82 ? -1.021 -23.719 1.843 1 98 82 ARG A N 1
ATOM 658 C CA . ARG A 1 82 ? -1.297 -23.125 3.145 1 98 82 ARG A CA 1
ATOM 659 C C . ARG A 1 82 ? -0.004 -22.828 3.896 1 98 82 ARG A C 1
ATOM 661 O O . ARG A 1 82 ? 0.085 -21.828 4.625 1 98 82 ARG A O 1
ATOM 668 N N . SER A 1 83 ? 0.923 -23.719 3.752 1 97.62 83 SER A N 1
ATOM 669 C CA . SER A 1 83 ? 2.207 -23.484 4.402 1 97.62 83 SER A CA 1
ATOM 670 C C . SER A 1 83 ? 2.889 -22.234 3.848 1 97.62 83 SER A C 1
ATOM 672 O O . SER A 1 83 ? 3.441 -21.438 4.605 1 97.62 83 SER A O 1
ATOM 674 N N . LEU A 1 84 ? 2.814 -22.109 2.541 1 97.88 84 LEU A N 1
ATOM 675 C CA . LEU A 1 84 ? 3.395 -20.938 1.895 1 97.88 84 LEU A CA 1
ATOM 676 C C . LEU A 1 84 ? 2.656 -19.672 2.305 1 97.88 84 LEU A C 1
ATOM 678 O O . LEU A 1 84 ? 3.279 -18.641 2.527 1 97.88 84 LEU A O 1
ATOM 682 N N . ALA A 1 85 ? 1.357 -19.719 2.449 1 98.06 85 ALA A N 1
ATOM 683 C CA . ALA A 1 85 ? 0.562 -18.594 2.916 1 98.06 85 ALA A CA 1
ATOM 684 C C . ALA A 1 85 ? 0.977 -18.172 4.324 1 98.06 85 ALA A C 1
ATOM 686 O O . ALA A 1 85 ? 1.104 -16.984 4.613 1 98.06 85 ALA A O 1
ATOM 687 N N . GLU A 1 86 ? 1.221 -19.156 5.148 1 96.62 86 GLU A N 1
ATOM 688 C CA . GLU A 1 86 ? 1.63 -18.891 6.523 1 96.62 86 GLU A CA 1
ATOM 689 C C . GLU A 1 86 ? 2.998 -18.219 6.57 1 96.62 86 GLU A C 1
ATOM 691 O O . GLU A 1 86 ? 3.217 -17.297 7.355 1 96.62 86 GLU A O 1
ATOM 696 N N . ILE A 1 87 ? 3.889 -18.688 5.77 1 95.56 87 ILE A N 1
ATOM 697 C CA . ILE A 1 87 ? 5.223 -18.094 5.699 1 95.56 87 ILE A CA 1
ATOM 698 C C . ILE A 1 87 ? 5.121 -16.641 5.254 1 95.56 87 ILE A C 1
ATOM 700 O O . ILE A 1 87 ? 5.699 -15.75 5.879 1 95.56 87 ILE A O 1
ATOM 704 N N . LEU A 1 88 ? 4.375 -16.375 4.219 1 94.5 88 LEU A N 1
ATOM 705 C CA . LEU A 1 88 ? 4.199 -15.008 3.721 1 94.5 88 LEU A CA 1
ATOM 706 C C . LEU A 1 88 ? 3.559 -14.125 4.781 1 94.5 88 LEU A C 1
ATOM 708 O O . LEU A 1 88 ? 3.973 -12.977 4.969 1 94.5 88 LEU A O 1
ATOM 712 N N . HIS A 1 89 ? 2.6 -14.633 5.41 1 93.19 89 HIS A N 1
ATOM 713 C CA . HIS A 1 89 ? 1.898 -13.891 6.449 1 93.19 89 HIS A CA 1
ATOM 714 C C . HIS A 1 89 ? 2.85 -13.469 7.562 1 93.19 89 HIS A C 1
ATOM 716 O O . HIS A 1 89 ? 2.762 -12.352 8.07 1 93.19 89 HIS A O 1
ATOM 722 N N . HIS A 1 90 ? 3.748 -14.305 7.91 1 90 90 HIS A N 1
ATOM 723 C CA . HIS A 1 90 ? 4.719 -14.008 8.961 1 90 90 HIS A CA 1
ATOM 724 C C . HIS A 1 90 ? 5.75 -12.992 8.484 1 90 90 HIS A C 1
ATOM 726 O O . HIS A 1 90 ? 6.191 -12.141 9.258 1 90 90 HIS A O 1
ATOM 732 N N . GLU A 1 91 ? 6.141 -13.133 7.281 1 86.38 91 GLU A N 1
ATOM 733 C CA . GLU A 1 91 ? 7.121 -12.211 6.715 1 86.38 91 GLU A CA 1
ATOM 734 C C . GLU A 1 91 ? 6.586 -10.781 6.703 1 86.38 91 GLU A C 1
ATOM 736 O O . GLU A 1 91 ? 7.332 -9.828 6.949 1 86.38 91 GLU A O 1
ATOM 741 N N . ILE A 1 92 ? 5.379 -10.656 6.445 1 83.06 92 ILE A N 1
ATOM 742 C CA . ILE A 1 92 ? 4.824 -9.312 6.312 1 83.06 92 ILE A CA 1
ATOM 743 C C . ILE A 1 92 ? 4.637 -8.695 7.695 1 83.06 92 ILE A C 1
ATOM 745 O O . ILE A 1 92 ? 4.727 -7.473 7.855 1 83.06 92 ILE A O 1
ATOM 749 N N . LYS A 1 93 ? 4.387 -9.484 8.664 1 79.88 93 LYS A N 1
ATOM 750 C CA . LYS A 1 93 ? 4.25 -9 10.031 1 79.88 93 LYS A CA 1
ATOM 751 C C . LYS A 1 93 ? 5.602 -8.594 10.609 1 79.88 93 LYS A C 1
ATOM 753 O O . LYS A 1 93 ? 5.668 -7.859 11.602 1 79.88 93 LYS A O 1
ATOM 758 N N . GLY A 1 94 ? 6.629 -8.883 9.773 1 75.06 94 GLY A N 1
ATOM 759 C CA . GLY A 1 94 ? 7.969 -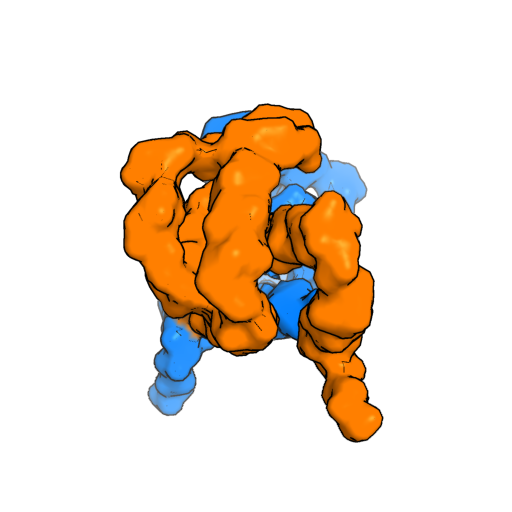8.609 10.273 1 75.06 94 GLY A CA 1
ATOM 760 C C . GLY A 1 94 ? 8.453 -9.641 11.273 1 75.06 94 GLY A C 1
ATOM 761 O O . GLY A 1 94 ? 9.336 -9.359 12.086 1 75.06 94 GLY A O 1
ATOM 762 N N . GLU A 1 95 ? 7.648 -10.672 11.344 1 62.47 95 GLU A N 1
ATOM 763 C CA . GLU A 1 95 ? 8.062 -11.75 12.234 1 62.47 95 GLU A CA 1
ATOM 764 C C . GLU A 1 95 ? 8.984 -12.742 11.516 1 62.47 95 GLU A C 1
ATOM 766 O O . GLU A 1 95 ? 8.797 -13.016 10.328 1 62.47 95 GLU A O 1
ATOM 771 N N . SER A 1 96 ? 10.273 -12.453 11.469 1 50.97 96 SER A N 1
ATOM 772 C CA . SER A 1 96 ? 11.211 -13.414 10.891 1 50.97 96 SER A CA 1
ATOM 773 C C . SER A 1 96 ? 10.891 -14.836 11.344 1 50.97 96 SER A C 1
ATOM 775 O O . SER A 1 96 ? 10.711 -15.086 12.539 1 50.97 96 SER A O 1
ATOM 777 N N . ILE A 1 97 ? 10.203 -15.688 10.523 1 46.41 97 ILE A N 1
ATOM 778 C CA . ILE A 1 97 ? 10.055 -17.078 10.914 1 46.41 97 ILE A CA 1
ATOM 779 C C . ILE A 1 97 ? 11.422 -17.766 10.891 1 46.41 97 ILE A C 1
ATOM 781 O O . ILE A 1 97 ? 12.094 -17.797 9.859 1 46.41 97 ILE A O 1
ATOM 785 N N . ARG A 1 98 ? 12.234 -17.734 11.914 1 36.38 98 ARG A N 1
ATOM 786 C CA . ARG A 1 98 ? 13.367 -18.609 12.148 1 36.38 98 ARG A CA 1
ATOM 787 C C . ARG A 1 98 ? 12.961 -20.078 12.023 1 36.38 98 ARG A C 1
ATOM 789 O O . ARG A 1 98 ? 11.852 -20.453 12.422 1 36.38 98 ARG A O 1
ATOM 796 N N . MET B 1 1 ? 2.252 -5.859 7.477 1 79.06 1 MET B N 1
ATOM 797 C CA . MET B 1 1 ? 2.582 -5.039 8.641 1 79.06 1 MET B CA 1
ATOM 798 C C . MET B 1 1 ? 3.855 -4.238 8.398 1 79.06 1 MET B C 1
ATOM 800 O O . MET B 1 1 ? 3.889 -3.029 8.633 1 79.06 1 MET B O 1
ATOM 804 N N . ALA B 1 2 ? 4.801 -4.883 7.672 1 83.38 2 ALA B N 1
ATOM 805 C CA . ALA B 1 2 ? 6.066 -4.172 7.492 1 83.38 2 ALA B CA 1
ATOM 806 C C . ALA B 1 2 ? 5.867 -2.902 6.668 1 83.38 2 ALA B C 1
ATOM 808 O O . ALA B 1 2 ? 6.355 -1.832 7.043 1 83.38 2 ALA B O 1
ATOM 809 N N . LEU B 1 3 ? 5.023 -3.072 5.688 1 87 3 LEU B N 1
ATOM 810 C CA . LEU B 1 3 ? 4.812 -1.933 4.805 1 87 3 LEU B CA 1
ATOM 811 C C . LEU B 1 3 ? 4.012 -0.84 5.504 1 87 3 LEU B C 1
ATOM 813 O O . LEU B 1 3 ? 4.316 0.346 5.367 1 87 3 LEU B O 1
ATOM 817 N N . TYR B 1 4 ? 3.104 -1.286 6.305 1 90.69 4 TYR B N 1
ATOM 818 C CA . TYR B 1 4 ? 2.273 -0.389 7.102 1 90.69 4 TYR B CA 1
ATOM 819 C C . TYR B 1 4 ? 3.123 0.427 8.07 1 90.69 4 TYR B C 1
ATOM 821 O O . TYR B 1 4 ? 3.016 1.655 8.109 1 90.69 4 TYR B O 1
ATOM 829 N N . LYS B 1 5 ? 3.965 -0.227 8.727 1 91.88 5 LYS B N 1
ATOM 830 C CA . LYS B 1 5 ? 4.816 0.42 9.727 1 91.88 5 LYS B CA 1
ATOM 831 C C . LYS B 1 5 ? 5.781 1.401 9.07 1 91.88 5 LYS B C 1
ATOM 833 O O . LYS B 1 5 ? 6.027 2.488 9.594 1 91.88 5 LYS B O 1
ATOM 838 N N . MET B 1 6 ? 6.328 0.98 7.926 1 90.44 6 MET B N 1
ATOM 839 C CA . MET B 1 6 ? 7.262 1.842 7.211 1 90.44 6 MET B CA 1
ATOM 840 C C . MET B 1 6 ? 6.574 3.119 6.738 1 90.44 6 MET B C 1
ATOM 842 O O . MET B 1 6 ? 7.098 4.219 6.934 1 90.44 6 MET B O 1
ATOM 846 N N . ALA B 1 7 ? 5.422 2.994 6.18 1 93.44 7 ALA B N 1
ATOM 847 C CA . ALA B 1 7 ? 4.684 4.152 5.688 1 93.44 7 ALA B CA 1
ATOM 848 C C . ALA B 1 7 ? 4.258 5.062 6.836 1 93.44 7 ALA B C 1
ATOM 850 O O . ALA B 1 7 ? 4.41 6.285 6.758 1 93.44 7 ALA B O 1
ATOM 851 N N . ARG B 1 8 ? 3.771 4.422 7.883 1 96 8 ARG B N 1
ATOM 852 C CA . ARG B 1 8 ? 3.318 5.176 9.047 1 96 8 ARG B CA 1
ATOM 853 C C . ARG B 1 8 ? 4.453 6.016 9.633 1 96 8 ARG B C 1
ATOM 855 O O . ARG B 1 8 ? 4.262 7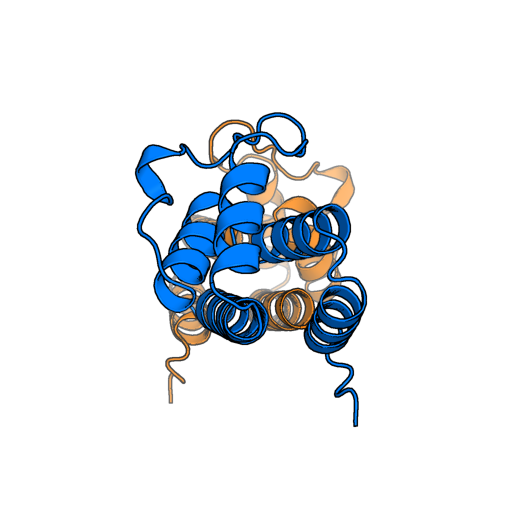.191 9.945 1 96 8 ARG B O 1
ATOM 862 N N . GLU B 1 9 ? 5.594 5.441 9.711 1 95.75 9 GLU B N 1
ATOM 863 C CA . GLU B 1 9 ? 6.75 6.125 10.289 1 95.75 9 GLU B CA 1
ATOM 864 C C . GLU B 1 9 ? 7.215 7.27 9.391 1 95.75 9 GLU B C 1
ATOM 866 O O . GLU B 1 9 ? 7.543 8.352 9.875 1 95.75 9 GLU B O 1
ATOM 871 N N . GLN B 1 10 ? 7.301 7.008 8.156 1 95.44 10 GLN B N 1
ATOM 872 C CA . GLN B 1 10 ? 7.727 8.039 7.215 1 95.44 10 GLN B CA 1
ATOM 873 C C . GLN B 1 10 ? 6.77 9.227 7.234 1 95.44 10 GLN B C 1
ATOM 875 O O . GLN B 1 10 ? 7.199 10.383 7.219 1 95.44 10 GLN B O 1
ATOM 880 N N . LEU B 1 11 ? 5.477 8.922 7.266 1 98 11 LEU B N 1
ATOM 881 C CA . LEU B 1 11 ? 4.477 9.984 7.273 1 98 11 LEU B CA 1
ATOM 882 C C . LEU B 1 11 ? 4.496 10.742 8.602 1 98 11 LEU B C 1
ATOM 884 O O . LEU B 1 11 ? 4.414 11.969 8.617 1 98 11 LEU B O 1
ATOM 888 N N . ALA B 1 12 ? 4.613 10 9.711 1 98.44 12 ALA B N 1
ATOM 889 C CA . ALA B 1 12 ? 4.68 10.641 11.016 1 98.44 12 ALA B CA 1
ATOM 890 C C . ALA B 1 12 ? 5.871 11.594 11.102 1 98.44 12 ALA B C 1
ATOM 892 O O . ALA B 1 12 ? 5.742 12.719 11.586 1 98.44 12 ALA B O 1
ATOM 893 N N . ASN B 1 13 ? 6.984 11.156 10.594 1 97.69 13 ASN B N 1
ATOM 894 C CA . ASN B 1 13 ? 8.188 11.984 10.594 1 97.69 13 ASN B CA 1
ATOM 895 C C . ASN B 1 13 ? 7.984 13.266 9.789 1 97.69 13 ASN B C 1
ATOM 897 O O . ASN B 1 13 ? 8.43 14.336 10.203 1 97.69 13 ASN B O 1
ATOM 901 N N . SER B 1 14 ? 7.395 13.148 8.664 1 98.25 14 SER B N 1
ATOM 902 C CA . SER B 1 14 ? 7.141 14.32 7.836 1 98.25 14 SER B CA 1
ATOM 903 C C . SER B 1 14 ? 6.176 15.281 8.516 1 98.25 14 SER B C 1
ATOM 905 O O . SER B 1 14 ? 6.41 16.484 8.539 1 98.25 14 SER B O 1
ATOM 907 N N . LEU B 1 15 ? 5.137 14.766 9.102 1 98.75 15 LEU B N 1
ATOM 908 C CA . LEU B 1 15 ? 4.086 15.578 9.703 1 98.75 15 LEU B CA 1
ATOM 909 C C . LEU B 1 15 ? 4.574 16.234 10.992 1 98.75 15 LEU B C 1
ATOM 911 O O . LEU B 1 15 ? 4.129 17.328 11.336 1 98.75 15 LEU B O 1
ATOM 915 N N . GLN B 1 16 ? 5.527 15.633 11.648 1 98.81 16 GLN B N 1
ATOM 916 C CA . GLN B 1 16 ? 6.078 16.172 12.891 1 98.81 16 GLN B CA 1
ATOM 917 C C . GLN B 1 16 ? 6.867 17.453 12.633 1 98.81 16 GLN B C 1
ATOM 919 O O . GLN B 1 16 ? 7.105 18.234 13.555 1 98.81 16 GLN B O 1
ATOM 924 N N . GLU B 1 17 ? 7.215 17.641 11.359 1 98.62 17 GLU B N 1
ATOM 925 C CA . GLU B 1 17 ? 7.98 18.828 10.992 1 98.62 17 GLU B CA 1
ATOM 926 C C . GLU B 1 17 ? 7.074 20.031 10.836 1 98.62 17 GLU B C 1
ATOM 928 O O . GLU B 1 17 ? 7.551 21.172 10.781 1 98.62 17 GLU B O 1
ATOM 933 N N . LEU B 1 18 ? 5.828 19.812 10.727 1 98.62 18 LEU B N 1
ATOM 934 C CA . LEU B 1 18 ? 4.887 20.922 10.625 1 98.62 18 LEU B CA 1
ATOM 935 C C . LEU B 1 18 ? 4.664 21.578 11.984 1 98.62 18 LEU B C 1
ATOM 937 O O . LEU B 1 18 ? 4.523 20.891 12.992 1 98.62 18 LEU B O 1
ATOM 941 N N . VAL B 1 19 ? 4.66 22.875 12.016 1 98.25 19 VAL B N 1
ATOM 942 C CA . VAL B 1 19 ? 4.234 23.562 13.227 1 98.25 19 VAL B CA 1
ATOM 943 C C . VAL B 1 19 ? 2.719 23.438 13.383 1 98.25 19 VAL B C 1
ATOM 945 O O . VAL B 1 19 ? 2.021 23.047 12.453 1 98.25 19 VAL B O 1
ATOM 948 N N . ASP B 1 20 ? 2.156 23.812 14.484 1 97.81 20 ASP B N 1
ATOM 949 C CA . ASP B 1 20 ? 0.755 23.594 14.836 1 97.81 20 ASP B CA 1
ATOM 950 C C . ASP B 1 20 ? -0.175 24.203 13.797 1 97.81 20 ASP B C 1
ATOM 952 O O . ASP B 1 20 ? -1.144 23.578 13.367 1 97.81 20 ASP B O 1
ATOM 956 N N . GLU B 1 21 ? 0.105 25.375 13.391 1 98.31 21 GLU B N 1
ATOM 957 C CA . GLU B 1 21 ? -0.729 26.062 12.414 1 98.31 21 GLU B CA 1
ATOM 958 C C . GLU B 1 21 ? -0.717 25.344 11.07 1 98.31 21 GLU B C 1
ATOM 960 O O . GLU B 1 21 ? -1.753 25.219 10.414 1 98.31 21 GLU B O 1
ATOM 965 N N . GLU B 1 22 ? 0.428 24.875 10.68 1 98.69 22 GLU B N 1
ATOM 966 C CA . GLU B 1 22 ? 0.572 24.141 9.422 1 98.69 22 GLU B CA 1
ATOM 967 C C . GLU B 1 22 ? -0.119 22.781 9.484 1 98.69 22 GLU B C 1
ATOM 969 O O . GLU B 1 22 ? -0.729 22.344 8.508 1 98.69 22 GLU B O 1
ATOM 974 N N . LEU B 1 23 ? -0.005 22.125 10.602 1 98.81 23 LEU B N 1
ATOM 975 C CA . LEU B 1 23 ? -0.696 20.859 10.773 1 98.81 23 LEU B CA 1
ATOM 976 C C . LEU B 1 23 ? -2.207 21.047 10.711 1 98.81 23 LEU B C 1
ATOM 978 O O . LEU B 1 23 ? -2.92 20.203 10.148 1 98.81 23 LEU B O 1
ATOM 982 N N . LYS B 1 24 ? -2.67 22.125 11.312 1 98.56 24 LYS B N 1
ATOM 983 C CA . LYS B 1 24 ? -4.094 22.438 11.242 1 98.56 24 LYS B CA 1
ATOM 984 C C . LYS B 1 24 ? -4.535 22.656 9.797 1 98.56 24 LYS B C 1
ATOM 986 O O . LYS B 1 24 ? -5.574 22.141 9.375 1 98.56 24 LYS B O 1
ATOM 991 N N . LYS B 1 25 ? -3.799 23.422 9.016 1 98.56 25 LYS B N 1
ATOM 992 C CA . LYS B 1 25 ? -4.094 23.641 7.602 1 98.56 25 LYS B CA 1
ATOM 993 C C . LYS B 1 25 ? -4.062 22.328 6.824 1 98.56 25 LYS B C 1
ATOM 995 O O . LYS B 1 25 ? -4.914 22.078 5.969 1 98.56 25 LYS B O 1
ATOM 1000 N N . PHE B 1 26 ? -3.115 21.547 7.141 1 98.88 26 PHE B N 1
ATOM 1001 C CA . PHE B 1 26 ? -2.961 20.234 6.508 1 98.88 26 PHE B CA 1
ATOM 1002 C C . PHE B 1 26 ? -4.203 19.375 6.723 1 98.88 26 PHE B C 1
ATOM 1004 O O . PHE B 1 26 ? -4.75 18.828 5.77 1 98.88 26 PHE B O 1
ATOM 1011 N N . LYS B 1 27 ? -4.609 19.266 7.934 1 98.81 27 LYS B N 1
ATOM 1012 C CA . LYS B 1 27 ? -5.793 18.484 8.266 1 98.81 27 LYS B CA 1
ATOM 1013 C C . LYS B 1 27 ? -7.031 19.031 7.555 1 98.81 27 LYS B C 1
ATOM 1015 O O . LYS B 1 27 ? -7.84 18.266 7.023 1 98.81 27 LYS B O 1
ATOM 1020 N N . SER B 1 28 ? -7.133 20.25 7.504 1 98.44 28 SER B N 1
ATOM 1021 C CA . SER B 1 28 ? -8.266 20.859 6.816 1 98.44 28 SER B CA 1
ATOM 1022 C C . SER B 1 28 ? -8.273 20.5 5.332 1 98.44 28 SER B C 1
ATOM 1024 O O . SER B 1 28 ? -9.305 20.109 4.793 1 98.44 28 SER B O 1
ATOM 1026 N N . LYS B 1 29 ? -7.129 20.547 4.703 1 98.62 29 LYS B N 1
ATOM 1027 C CA . LYS B 1 29 ? -7.031 20.234 3.279 1 98.62 29 LYS B CA 1
ATOM 1028 C C . LYS B 1 29 ? -7.375 18.781 3.008 1 98.62 29 LYS B C 1
ATOM 1030 O O . LYS B 1 29 ? -7.938 18.453 1.961 1 98.62 29 LYS B O 1
ATOM 1035 N N . LEU B 1 30 ? -7.066 17.953 3.955 1 98.5 30 LEU B N 1
ATOM 1036 C CA . LEU B 1 30 ? -7.312 16.531 3.818 1 98.5 30 LEU B CA 1
ATOM 1037 C C . LEU B 1 30 ? -8.805 16.25 3.682 1 98.5 30 LEU B C 1
ATOM 1039 O O . LEU B 1 30 ? -9.203 15.219 3.123 1 98.5 30 LEU B O 1
ATOM 1043 N N . THR B 1 31 ? -9.633 17.125 4.191 1 97.94 31 THR B N 1
ATOM 1044 C CA . THR B 1 31 ? -11.062 16.844 4.242 1 97.94 31 THR B CA 1
ATOM 1045 C C . THR B 1 31 ? -11.719 17.172 2.904 1 97.94 31 THR B C 1
ATOM 1047 O O . THR B 1 31 ? -12.867 16.781 2.664 1 97.94 31 THR B O 1
ATOM 1050 N N . TYR B 1 32 ? -10.961 17.781 1.938 1 97.56 32 TYR B N 1
ATOM 1051 C CA . TYR B 1 32 ? -11.641 18.125 0.695 1 97.56 32 TYR B CA 1
ATOM 1052 C C . TYR B 1 32 ? -10.688 18.047 -0.49 1 97.56 32 TYR B C 1
ATOM 1054 O O . TYR B 1 32 ? -11.062 18.359 -1.622 1 97.56 32 TYR B O 1
ATOM 1062 N N . VAL B 1 33 ? -9.484 17.656 -0.304 1 98.31 33 VAL B N 1
ATOM 1063 C CA . VAL B 1 33 ? -8.516 17.547 -1.39 1 98.31 33 VAL B CA 1
ATOM 1064 C C . VAL B 1 33 ? -9.047 16.594 -2.459 1 98.31 33 VAL B C 1
ATOM 1066 O O . VAL B 1 33 ? -9.711 15.602 -2.145 1 98.31 33 VAL B O 1
ATOM 1069 N N . LYS B 1 34 ? -8.711 16.875 -3.684 1 98 34 LYS B N 1
ATOM 1070 C CA . LYS B 1 34 ? -9.125 16 -4.781 1 98 34 LYS B CA 1
ATOM 1071 C C . LYS B 1 34 ? -8.359 14.68 -4.75 1 98 34 LYS B C 1
ATOM 1073 O O . LYS B 1 34 ? -7.129 14.672 -4.734 1 98 34 LYS B O 1
ATOM 1078 N N . LEU B 1 35 ? -9.125 13.641 -4.727 1 97.88 35 LEU B N 1
ATOM 1079 C CA . LEU B 1 35 ? -8.539 12.312 -4.672 1 97.88 35 LEU B CA 1
ATOM 1080 C C . LEU B 1 35 ? -8.883 11.508 -5.926 1 97.88 35 LEU B C 1
ATOM 1082 O O . LEU B 1 35 ? -9.625 11.984 -6.785 1 97.88 35 LEU B O 1
ATOM 1086 N N . LYS B 1 36 ? -8.258 10.344 -6.027 1 93.31 36 LYS B N 1
ATOM 1087 C CA . LYS B 1 36 ? -8.594 9.406 -7.098 1 93.31 36 LYS B CA 1
ATOM 1088 C C . LYS B 1 36 ? -10.07 9.023 -7.051 1 93.31 36 LYS B C 1
ATOM 1090 O O . LYS B 1 36 ? -10.719 9.164 -6.012 1 93.31 36 LYS B O 1
ATOM 1095 N N . LYS B 1 37 ? -10.5 8.492 -8.188 1 90.69 37 LYS B N 1
ATOM 1096 C CA . LYS B 1 37 ? -11.898 8.078 -8.305 1 90.69 37 LYS B CA 1
ATOM 1097 C C . LYS B 1 37 ? -12.266 7.074 -7.219 1 90.69 37 LYS B C 1
ATOM 1099 O O . LYS B 1 37 ? -11.492 6.172 -6.914 1 90.69 37 LYS B O 1
ATOM 1104 N N . ARG B 1 38 ? -13.406 7.32 -6.488 1 88.31 38 ARG B N 1
ATOM 1105 C CA . ARG B 1 38 ? -14.039 6.41 -5.535 1 88.31 38 ARG B CA 1
ATOM 1106 C C . ARG B 1 38 ? -13.344 6.477 -4.18 1 88.31 38 ARG B C 1
ATOM 1108 O O . ARG B 1 38 ? -13.672 5.703 -3.275 1 88.31 38 ARG B O 1
ATOM 1115 N N . ILE B 1 39 ? -12.32 7.23 -4.098 1 94.25 39 ILE B N 1
ATOM 1116 C CA . ILE B 1 39 ? -11.688 7.418 -2.799 1 94.25 39 ILE B CA 1
ATOM 1117 C C . ILE B 1 39 ? -12.289 8.641 -2.1 1 94.25 39 ILE B C 1
ATOM 1119 O O . ILE B 1 39 ? -12.367 9.719 -2.686 1 94.25 39 ILE B O 1
ATOM 1123 N N . ASN B 1 40 ? -12.625 8.398 -0.914 1 96.44 40 ASN B N 1
ATOM 1124 C CA . ASN B 1 40 ? -13.227 9.484 -0.142 1 96.44 40 ASN B CA 1
ATOM 1125 C C . ASN B 1 40 ? -12.203 10.156 0.769 1 96.44 40 ASN B C 1
ATOM 1127 O O . ASN B 1 40 ? -11.266 9.516 1.238 1 96.44 40 ASN B O 1
ATOM 1131 N N . ASN B 1 41 ? -12.516 11.367 1.002 1 98.38 41 ASN B N 1
ATOM 1132 C CA . ASN B 1 41 ? -11.703 12.078 1.982 1 98.38 41 ASN B CA 1
ATOM 1133 C C . ASN B 1 41 ? -11.953 11.562 3.396 1 98.38 41 ASN B C 1
ATOM 1135 O O . ASN B 1 41 ? -12.992 10.953 3.668 1 98.38 41 ASN B O 1
ATOM 1139 N N . ILE B 1 42 ? -10.945 11.773 4.227 1 98.31 42 ILE B N 1
ATOM 1140 C CA . ILE B 1 42 ? -11.117 11.523 5.652 1 98.31 42 ILE B CA 1
ATOM 1141 C C . ILE B 1 42 ? -12.094 12.539 6.242 1 98.31 42 ILE B C 1
ATOM 1143 O O . ILE B 1 42 ? -11.945 13.742 6.035 1 98.31 42 ILE B O 1
ATOM 1147 N N . PRO B 1 43 ? -13.094 12.039 6.988 1 97.94 43 PRO B N 1
ATOM 1148 C CA . PRO B 1 43 ? -14.016 12.984 7.625 1 97.94 43 PRO B CA 1
ATOM 1149 C C . PRO B 1 43 ? -13.32 13.883 8.648 1 97.94 43 PRO B C 1
ATOM 1151 O O . PRO B 1 43 ? -12.438 13.422 9.375 1 97.94 43 PRO B O 1
ATOM 1154 N N . LYS B 1 44 ? -13.781 15.07 8.719 1 97.25 44 LYS B N 1
ATOM 1155 C CA . LYS B 1 44 ? -13.203 16.062 9.617 1 97.25 44 LYS B CA 1
ATOM 1156 C C . LYS B 1 44 ? -13.195 15.562 11.055 1 97.25 44 LYS B C 1
ATOM 1158 O O . LYS B 1 44 ? -12.203 15.734 11.773 1 97.25 44 LYS B O 1
ATOM 1163 N N . GLY B 1 45 ? -14.273 15.008 11.477 1 97.31 45 GLY B N 1
ATOM 1164 C CA . GLY B 1 45 ? -14.414 14.539 12.844 1 97.31 45 GLY B CA 1
ATOM 1165 C C . GLY B 1 45 ? -13.398 13.477 13.219 1 97.31 45 GLY B C 1
ATOM 1166 O O . GLY B 1 45 ? -13.094 13.289 14.398 1 97.31 45 GLY B O 1
ATOM 1167 N N . LYS B 1 46 ? -12.836 12.836 12.281 1 97.5 46 LYS B N 1
ATOM 1168 C CA . LYS B 1 46 ? -11.875 11.766 12.516 1 97.5 46 LYS B CA 1
ATOM 1169 C C . LYS B 1 46 ? -10.469 12.32 12.727 1 97.5 46 LYS B C 1
ATOM 1171 O O . LYS B 1 46 ? -9.617 11.656 13.312 1 97.5 46 LYS B O 1
ATOM 1176 N N . ILE B 1 47 ? -10.258 13.586 12.234 1 98 47 ILE B N 1
ATOM 1177 C CA . ILE B 1 47 ? -8.836 13.938 12.211 1 98 47 ILE B CA 1
ATOM 1178 C C . ILE B 1 47 ? -8.625 15.273 12.906 1 98 47 ILE B C 1
ATOM 1180 O O . ILE B 1 47 ? -7.484 15.703 13.117 1 98 47 ILE B O 1
ATOM 1184 N N . ILE B 1 48 ? -9.664 15.969 13.336 1 96.5 48 ILE B N 1
ATOM 1185 C CA . ILE B 1 48 ? -9.578 17.344 13.812 1 96.5 48 ILE B CA 1
ATOM 1186 C C . ILE B 1 48 ? -8.648 17.406 15.023 1 96.5 48 ILE B C 1
ATOM 1188 O O . ILE B 1 48 ? -7.887 18.375 15.172 1 96.5 48 ILE B O 1
ATOM 1192 N N . ASP B 1 49 ? -8.648 16.375 15.859 1 97.5 49 ASP B N 1
ATOM 1193 C CA . ASP B 1 49 ? -7.848 16.438 17.078 1 97.5 49 ASP B CA 1
ATOM 1194 C C . ASP B 1 49 ? -6.598 15.57 16.953 1 97.5 49 ASP B C 1
ATOM 1196 O O . ASP B 1 49 ? -5.852 15.406 17.922 1 97.5 49 ASP B O 1
ATOM 1200 N N . ALA B 1 50 ? -6.328 15.086 15.914 1 98.44 50 ALA B N 1
ATOM 1201 C CA . ALA B 1 50 ? -5.219 14.156 15.734 1 98.44 50 ALA B CA 1
ATOM 1202 C C . ALA B 1 50 ? -3.883 14.891 15.703 1 98.44 50 ALA B C 1
ATOM 1204 O O . ALA B 1 50 ? -3.75 15.922 15.039 1 98.44 50 ALA B O 1
ATOM 1205 N N . ASP B 1 51 ? -2.961 14.359 16.469 1 98.38 51 ASP B N 1
ATOM 1206 C CA . ASP B 1 51 ? -1.597 14.859 16.312 1 98.38 51 ASP B CA 1
ATOM 1207 C C . ASP B 1 51 ? -0.878 14.148 15.164 1 98.38 51 ASP B C 1
ATOM 1209 O O . ASP B 1 51 ? -1.479 13.336 14.453 1 98.38 51 ASP B O 1
ATOM 1213 N N . SER B 1 52 ? 0.417 14.445 15.016 1 98.75 52 SER B N 1
ATOM 1214 C CA . SER B 1 52 ? 1.155 13.977 13.844 1 98.75 52 SER B CA 1
ATOM 1215 C C . SER B 1 52 ? 1.211 12.461 13.797 1 98.75 52 SER B C 1
ATOM 1217 O O . SER B 1 52 ? 1.048 11.859 12.734 1 98.75 52 SER B O 1
ATOM 1219 N N . GLU B 1 53 ? 1.472 11.812 14.961 1 98.62 53 GLU B N 1
ATOM 1220 C CA . GLU B 1 53 ? 1.544 10.359 15.008 1 98.62 53 GLU B CA 1
ATOM 1221 C C . GLU B 1 53 ? 0.179 9.727 14.75 1 98.62 53 GLU B C 1
ATOM 1223 O O . GLU B 1 53 ? 0.065 8.781 13.969 1 98.62 53 GLU B O 1
ATOM 1228 N N . ASP B 1 54 ? -0.84 10.273 15.367 1 98.69 54 ASP B N 1
ATOM 1229 C CA . ASP B 1 54 ? -2.197 9.781 15.148 1 98.69 54 ASP B CA 1
ATOM 1230 C C . ASP B 1 54 ? -2.637 10.008 13.703 1 98.69 54 ASP B C 1
ATOM 1232 O O . ASP B 1 54 ? -3.295 9.148 13.109 1 98.69 54 ASP B O 1
ATOM 1236 N N . LEU B 1 55 ? -2.293 11.094 13.188 1 98.88 55 LEU B N 1
ATOM 1237 C CA . LEU B 1 55 ? -2.684 11.414 11.82 1 98.88 55 LEU B CA 1
ATOM 1238 C C . LEU B 1 55 ? -2.043 10.453 10.836 1 98.88 55 LEU B C 1
ATOM 1240 O O . LEU B 1 55 ? -2.695 10 9.891 1 98.88 55 LEU B O 1
ATOM 1244 N N . ALA B 1 56 ? -0.812 10.141 11.047 1 98.81 56 ALA B N 1
ATOM 1245 C CA . ALA B 1 56 ? -0.147 9.18 10.18 1 98.81 56 ALA B CA 1
ATOM 1246 C C . ALA B 1 56 ? -0.875 7.836 10.195 1 98.81 56 ALA B C 1
ATOM 1248 O O . ALA B 1 56 ? -1.068 7.215 9.148 1 98.81 56 ALA B O 1
ATOM 1249 N N . GLU B 1 57 ? -1.271 7.418 11.383 1 98.38 57 GLU B N 1
ATOM 1250 C CA . GLU B 1 57 ? -2.02 6.176 11.531 1 98.38 57 GLU B CA 1
ATOM 1251 C C . GLU B 1 57 ? -3.342 6.234 10.766 1 98.38 57 GLU B C 1
ATOM 1253 O O . GLU B 1 57 ? -3.693 5.293 10.047 1 98.38 57 GLU B O 1
ATOM 1258 N N . ILE B 1 58 ? -4.051 7.25 10.914 1 98.75 58 ILE B N 1
ATOM 1259 C CA . ILE B 1 58 ? -5.344 7.43 10.258 1 98.75 58 ILE B CA 1
ATOM 1260 C C . ILE B 1 58 ? -5.16 7.41 8.742 1 98.75 58 ILE B C 1
ATOM 1262 O O . ILE B 1 58 ? -5.926 6.762 8.023 1 98.75 58 ILE B O 1
ATOM 1266 N N . LEU B 1 59 ? -4.133 8.094 8.242 1 98.69 59 LEU B N 1
ATOM 1267 C CA . LEU B 1 59 ? -3.863 8.188 6.809 1 98.69 59 LEU B CA 1
ATOM 1268 C C . LEU B 1 59 ? -3.6 6.809 6.215 1 98.69 59 LEU B C 1
ATOM 1270 O O . LEU B 1 59 ? -4.188 6.445 5.191 1 98.69 59 LEU B O 1
ATOM 1274 N N . VAL B 1 60 ? -2.762 6.051 6.867 1 97 60 VAL B N 1
ATOM 1275 C CA . VAL B 1 60 ? -2.414 4.738 6.332 1 97 60 VAL B CA 1
ATOM 1276 C C . VAL B 1 60 ? -3.619 3.807 6.426 1 97 60 VAL B C 1
ATOM 1278 O O . VAL B 1 60 ? -3.877 3.021 5.512 1 97 60 VAL B O 1
ATOM 1281 N N . GLN B 1 61 ? -4.406 3.92 7.508 1 95.94 61 GLN B N 1
ATOM 1282 C CA . GLN B 1 61 ? -5.594 3.086 7.676 1 95.94 61 GLN B CA 1
ATOM 1283 C C . GLN B 1 61 ? -6.652 3.424 6.633 1 95.94 61 GLN B C 1
ATOM 1285 O O . GLN B 1 61 ? -7.344 2.533 6.133 1 95.94 61 GLN B O 1
ATOM 1290 N N . HIS B 1 62 ? -6.773 4.613 6.301 1 96.62 62 HIS B N 1
ATOM 1291 C CA . HIS B 1 62 ? -7.859 5.074 5.441 1 96.62 62 HIS B CA 1
ATOM 1292 C C . HIS B 1 62 ? -7.516 4.887 3.969 1 96.62 62 HIS B C 1
ATOM 1294 O O . HIS B 1 62 ? -8.367 4.48 3.174 1 96.62 62 HIS B O 1
ATOM 1300 N N . TYR B 1 63 ? -6.297 5.074 3.604 1 95.44 63 TYR B N 1
ATOM 1301 C CA . TYR B 1 63 ? -5.949 5.148 2.188 1 95.44 63 TYR B CA 1
ATOM 1302 C C . TYR B 1 63 ? -5.105 3.951 1.771 1 95.44 63 TYR B C 1
ATOM 1304 O O . TYR B 1 63 ? -4.969 3.664 0.579 1 95.44 63 TYR B O 1
ATOM 1312 N N . GLY B 1 64 ? -4.488 3.312 2.768 1 92.19 64 GLY B N 1
ATOM 1313 C CA . GLY B 1 64 ? -3.457 2.336 2.457 1 92.19 64 GLY B CA 1
ATOM 1314 C C . GLY B 1 64 ? -2.072 2.945 2.355 1 92.19 64 GLY B C 1
ATOM 1315 O O . GLY B 1 64 ? -1.932 4.152 2.145 1 92.19 64 GLY B O 1
ATOM 1316 N N . SER B 1 65 ? -1.124 2.076 2.43 1 93.25 65 SER B N 1
ATOM 1317 C CA . SER B 1 65 ? 0.251 2.545 2.566 1 93.25 65 SER B CA 1
ATOM 1318 C C . SER B 1 65 ? 0.684 3.354 1.35 1 93.25 65 SER B C 1
ATOM 1320 O O . SER B 1 65 ? 1.165 4.48 1.485 1 93.25 65 SER B O 1
ATOM 1322 N N . ASP B 1 66 ? 0.488 2.943 0.184 1 91.75 66 ASP B N 1
ATOM 1323 C CA . ASP B 1 66 ? 0.972 3.6 -1.026 1 91.75 66 ASP B CA 1
ATOM 1324 C C . ASP B 1 66 ? 0.236 4.914 -1.271 1 91.75 66 ASP B C 1
ATOM 1326 O O . ASP B 1 66 ? 0.864 5.953 -1.483 1 91.75 66 ASP B O 1
ATOM 1330 N N . TYR B 1 67 ? -1.023 4.852 -1.233 1 93.75 67 TYR B N 1
ATOM 1331 C CA . TYR B 1 67 ? -1.808 6.031 -1.583 1 93.75 67 TYR B CA 1
ATOM 1332 C C . TYR B 1 67 ? -1.736 7.082 -0.48 1 93.75 67 TYR B C 1
ATOM 1334 O O . TYR B 1 67 ? -1.807 8.281 -0.751 1 93.75 67 TYR B O 1
ATOM 1342 N N . ALA B 1 68 ? -1.593 6.641 0.839 1 97.06 68 ALA B N 1
ATOM 1343 C CA . ALA B 1 68 ? -1.416 7.59 1.938 1 97.06 68 ALA B CA 1
ATOM 1344 C C . ALA B 1 68 ? -0.22 8.5 1.686 1 97.06 68 ALA B C 1
ATOM 1346 O O . ALA B 1 68 ? -0.296 9.711 1.915 1 97.06 68 ALA B O 1
ATOM 1347 N N . VAL B 1 69 ? 0.794 7.984 1.196 1 96.44 69 VAL B N 1
ATOM 1348 C CA . VAL B 1 69 ? 1.994 8.766 0.906 1 96.44 69 VAL B CA 1
ATOM 1349 C C . VAL B 1 69 ? 1.698 9.781 -0.195 1 96.44 69 VAL B C 1
ATOM 1351 O O . VAL B 1 69 ? 2.061 10.953 -0.081 1 96.44 69 VAL B O 1
ATOM 1354 N N . LYS B 1 70 ? 1.01 9.398 -1.182 1 96 70 LYS B N 1
ATOM 1355 C CA . LYS B 1 70 ? 0.671 10.273 -2.299 1 96 70 LYS B CA 1
ATOM 1356 C C . LYS B 1 70 ? -0.211 11.43 -1.84 1 96 70 LYS B C 1
ATOM 1358 O O . LYS B 1 70 ? -0.017 12.57 -2.264 1 96 70 LYS B O 1
ATOM 1363 N N . VAL B 1 71 ? -1.109 11.07 -0.992 1 98.31 71 VAL B N 1
ATOM 1364 C CA . VAL B 1 71 ? -2.025 12.086 -0.487 1 98.31 71 VAL B CA 1
ATOM 1365 C C . VAL B 1 71 ? -1.257 13.109 0.349 1 98.31 71 VAL B C 1
ATOM 1367 O O . VAL B 1 71 ? -1.464 14.312 0.211 1 98.31 71 VAL B O 1
ATOM 1370 N N . VAL B 1 72 ? -0.376 12.602 1.201 1 98.62 72 VAL B N 1
ATOM 1371 C CA . VAL B 1 72 ? 0.385 13.5 2.061 1 98.62 72 VAL B CA 1
ATOM 1372 C C . VAL B 1 72 ? 1.276 14.398 1.209 1 98.62 72 VAL B C 1
ATOM 1374 O O . VAL B 1 72 ? 1.355 15.609 1.444 1 98.62 72 VAL B O 1
ATOM 1377 N N . LEU B 1 73 ? 1.9 13.883 0.2 1 98.38 73 LEU B N 1
ATOM 1378 C CA . LEU B 1 73 ? 2.717 14.68 -0.713 1 98.38 73 LEU B CA 1
ATOM 1379 C C . LEU B 1 73 ? 1.891 15.781 -1.36 1 98.38 73 LEU B C 1
ATOM 1381 O O . LEU B 1 73 ? 2.312 16.938 -1.393 1 98.38 73 LEU B O 1
ATOM 1385 N N 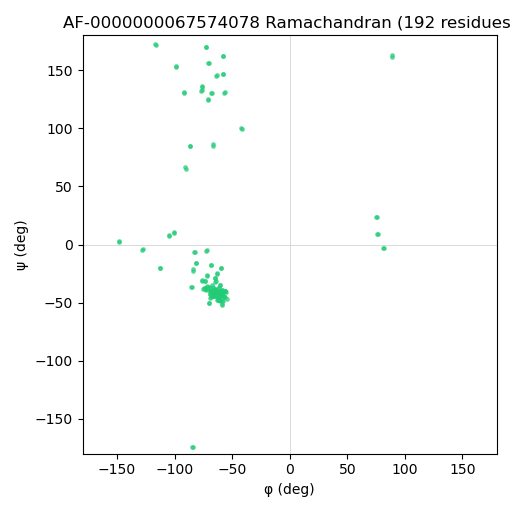. LYS B 1 74 ? 0.803 15.414 -1.829 1 98.44 74 LYS B N 1
ATOM 1386 C CA . LYS B 1 74 ? -0.093 16.359 -2.49 1 98.44 74 LYS B CA 1
ATOM 1387 C C . LYS B 1 74 ? -0.512 17.484 -1.541 1 98.44 74 LYS B C 1
ATOM 1389 O O . LYS B 1 74 ? -0.489 18.656 -1.91 1 98.44 74 LYS B O 1
ATOM 1394 N N . VAL B 1 75 ? -0.843 17.109 -0.351 1 98.88 75 VAL B N 1
ATOM 1395 C CA . VAL B 1 75 ? -1.37 18.078 0.596 1 98.88 75 VAL B CA 1
ATOM 1396 C C . VAL B 1 75 ? -0.24 18.984 1.101 1 98.88 75 VAL B C 1
ATOM 1398 O O . VAL B 1 75 ? -0.432 20.188 1.301 1 98.88 75 VAL B O 1
ATOM 1401 N N . LEU B 1 76 ? 0.928 18.469 1.303 1 98.81 76 LEU B N 1
ATOM 1402 C CA . LEU B 1 76 ? 2.076 19.281 1.667 1 98.81 76 LEU B CA 1
ATOM 1403 C C . LEU B 1 76 ? 2.314 20.375 0.63 1 98.81 76 LEU B C 1
ATOM 1405 O O . LEU B 1 76 ? 2.605 21.516 0.983 1 98.81 76 LEU B O 1
ATOM 1409 N N . LYS B 1 77 ? 2.156 20.031 -0.594 1 98.62 77 LYS B N 1
ATOM 1410 C CA . LYS B 1 77 ? 2.332 21.016 -1.658 1 98.62 77 LYS B CA 1
ATOM 1411 C C . LYS B 1 77 ? 1.222 22.062 -1.629 1 98.62 77 LYS B C 1
ATOM 1413 O O . LYS B 1 77 ? 1.477 23.25 -1.834 1 98.62 77 LYS B O 1
ATOM 1418 N N . LYS B 1 78 ? 0.048 21.656 -1.384 1 98.38 78 LYS B N 1
ATOM 1419 C CA . LYS B 1 78 ? -1.104 22.547 -1.371 1 98.38 78 LYS B CA 1
ATOM 1420 C C . LYS B 1 78 ? -0.989 23.578 -0.249 1 98.38 78 LYS B C 1
ATOM 1422 O O . LYS B 1 78 ? -1.469 24.703 -0.381 1 98.38 78 LYS B O 1
ATOM 1427 N N . ILE B 1 79 ? -0.292 23.203 0.847 1 98.5 79 ILE B N 1
ATOM 1428 C CA . ILE B 1 79 ? -0.144 24.141 1.946 1 98.5 79 ILE B CA 1
ATOM 1429 C C . ILE B 1 79 ? 1.234 24.797 1.88 1 98.5 79 ILE B C 1
ATOM 1431 O O . ILE B 1 79 ? 1.727 25.328 2.881 1 98.5 79 ILE B O 1
A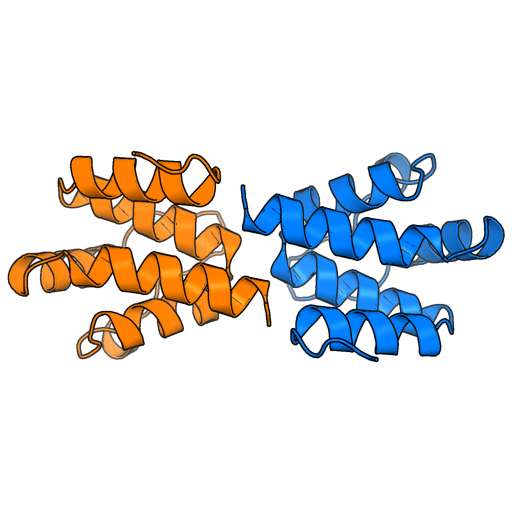TOM 1435 N N . ASP B 1 80 ? 1.917 24.594 0.824 1 98.12 80 ASP B N 1
ATOM 1436 C CA . ASP B 1 80 ? 3.146 25.281 0.438 1 98.12 80 ASP B CA 1
ATOM 1437 C C . ASP B 1 80 ? 4.336 24.781 1.258 1 98.12 80 ASP B C 1
ATOM 1439 O O . ASP B 1 80 ? 5.254 25.547 1.558 1 98.12 80 ASP B O 1
ATOM 1443 N N . GLN B 1 81 ? 4.27 23.641 1.77 1 98.44 81 GLN B N 1
ATOM 1444 C CA . GLN B 1 81 ? 5.426 22.969 2.365 1 98.44 81 GLN B CA 1
ATOM 1445 C C . GLN B 1 81 ? 6.172 22.141 1.332 1 98.44 81 GLN B C 1
ATOM 1447 O O . GLN B 1 81 ? 6.312 20.922 1.497 1 98.44 81 GLN B O 1
ATOM 1452 N N . ARG B 1 82 ? 6.734 22.781 0.381 1 97.94 82 ARG B N 1
ATOM 1453 C CA . ARG B 1 82 ? 7.305 22.141 -0.799 1 97.94 82 ARG B CA 1
ATOM 1454 C C . ARG B 1 82 ? 8.625 21.438 -0.465 1 97.94 82 ARG B C 1
ATOM 1456 O O . ARG B 1 82 ? 8.938 20.391 -1.028 1 97.94 82 ARG B O 1
ATOM 1463 N N . SER B 1 83 ? 9.359 22.094 0.393 1 97.56 83 SER B N 1
ATOM 1464 C CA . SER B 1 83 ? 10.617 21.469 0.799 1 97.56 83 SER B CA 1
ATOM 1465 C C . SER B 1 83 ? 10.367 20.156 1.53 1 97.56 83 SER B C 1
ATOM 1467 O O . SER B 1 83 ? 11.062 19.156 1.289 1 97.56 83 SER B O 1
ATOM 1469 N N . LEU B 1 84 ? 9.383 20.188 2.396 1 97.94 84 LEU B N 1
ATOM 1470 C CA . LEU B 1 84 ? 9.023 18.984 3.129 1 97.94 84 LEU B CA 1
ATOM 1471 C C . LEU B 1 84 ? 8.5 17.906 2.182 1 97.94 84 LEU B C 1
ATOM 1473 O O . LEU B 1 84 ? 8.805 16.734 2.346 1 97.94 84 LEU B O 1
ATOM 1477 N N . ALA B 1 85 ? 7.746 18.266 1.175 1 98.06 85 ALA B N 1
ATOM 1478 C CA . ALA B 1 85 ? 7.254 17.328 0.165 1 98.06 85 ALA B CA 1
ATOM 1479 C C . ALA B 1 85 ? 8.406 16.672 -0.587 1 98.06 85 ALA B C 1
ATOM 1481 O O . ALA B 1 85 ? 8.391 15.469 -0.833 1 98.06 85 ALA B O 1
ATOM 1482 N N . GLU B 1 86 ? 9.398 17.484 -0.895 1 96.56 86 GLU B N 1
ATOM 1483 C CA . GLU B 1 86 ? 10.562 16.984 -1.609 1 96.56 86 GLU B CA 1
ATOM 1484 C C . GLU B 1 86 ? 11.336 15.977 -0.758 1 96.56 86 GLU B C 1
ATOM 1486 O O . GLU B 1 86 ? 11.805 14.953 -1.262 1 96.56 86 GLU B O 1
ATOM 1491 N N . ILE B 1 87 ? 11.492 16.281 0.48 1 95.5 87 ILE B N 1
ATOM 1492 C CA . ILE B 1 87 ? 12.188 15.383 1.397 1 95.5 87 ILE B CA 1
ATOM 1493 C C . ILE B 1 87 ? 11.438 14.055 1.484 1 95.5 87 ILE B C 1
ATOM 1495 O O . ILE B 1 87 ? 12.039 12.984 1.35 1 95.5 87 ILE B O 1
ATOM 1499 N N . LEU B 1 88 ? 10.156 14.094 1.672 1 94.56 88 LEU B N 1
ATOM 1500 C CA . LEU B 1 88 ? 9.344 12.883 1.752 1 94.56 88 LEU B CA 1
ATOM 1501 C C . LEU B 1 88 ? 9.438 12.078 0.459 1 94.56 88 LEU B C 1
ATOM 1503 O O . LEU B 1 88 ? 9.555 10.852 0.491 1 94.56 88 LEU B O 1
ATOM 1507 N N . HIS B 1 89 ? 9.359 12.758 -0.609 1 93.06 89 HIS B N 1
ATOM 1508 C CA . HIS B 1 89 ? 9.43 12.117 -1.916 1 93.06 89 HIS B CA 1
ATOM 1509 C C . HIS B 1 89 ? 10.742 11.352 -2.082 1 93.06 89 HIS B C 1
ATOM 1511 O O . HIS B 1 89 ? 10.758 10.242 -2.627 1 93.06 89 HIS B O 1
ATOM 1517 N N . HIS B 1 90 ? 11.797 11.891 -1.604 1 89.88 90 HIS B N 1
ATOM 1518 C CA . HIS B 1 90 ? 13.102 11.258 -1.7 1 89.88 90 HIS B CA 1
ATOM 1519 C C . HIS B 1 90 ? 13.211 10.062 -0.755 1 89.88 90 HIS B C 1
ATOM 1521 O O . HIS B 1 90 ? 13.836 9.055 -1.088 1 89.88 90 HIS B O 1
ATOM 1527 N N . GLU B 1 91 ? 12.648 10.227 0.38 1 86.25 91 GLU B N 1
ATOM 1528 C CA . GLU B 1 91 ? 12.68 9.148 1.36 1 86.25 91 GLU B CA 1
ATOM 1529 C C . GLU B 1 91 ? 11.953 7.91 0.84 1 86.25 91 GLU B C 1
ATOM 1531 O O . GLU B 1 91 ? 12.383 6.781 1.085 1 86.25 91 GLU B O 1
ATOM 1536 N N . ILE B 1 92 ? 10.945 8.117 0.168 1 83.06 92 ILE B N 1
ATOM 1537 C CA . ILE B 1 92 ? 10.148 6.984 -0.279 1 83.06 92 ILE B CA 1
ATOM 1538 C C . ILE B 1 92 ? 10.844 6.293 -1.448 1 83.06 92 ILE B C 1
ATOM 1540 O O . ILE B 1 92 ? 10.719 5.078 -1.625 1 83.06 92 ILE B O 1
ATOM 1544 N N . LYS B 1 93 ? 11.547 7.012 -2.232 1 79.62 93 LYS B N 1
ATOM 1545 C CA . LYS B 1 93 ? 12.297 6.438 -3.348 1 79.62 93 LYS B CA 1
ATOM 1546 C C . LYS B 1 93 ? 13.508 5.652 -2.852 1 79.62 93 LYS B C 1
ATOM 1548 O O . LYS B 1 93 ? 14.055 4.824 -3.582 1 79.62 93 LYS B O 1
ATOM 1553 N N . GLY B 1 94 ? 13.664 5.754 -1.501 1 74.62 94 GLY B N 1
ATOM 1554 C CA . GLY B 1 94 ? 14.844 5.102 -0.953 1 74.62 94 GLY B CA 1
ATOM 1555 C C . GLY B 1 94 ? 16.125 5.871 -1.204 1 74.62 94 GLY B C 1
ATOM 1556 O O . GLY B 1 94 ? 17.219 5.293 -1.204 1 74.62 94 GLY B O 1
ATOM 1557 N N . GLU B 1 95 ? 15.891 7.066 -1.704 1 61.78 95 GLU B N 1
ATOM 1558 C CA . GLU B 1 95 ? 17.062 7.906 -1.925 1 61.78 95 GLU B CA 1
ATOM 1559 C C . GLU B 1 95 ? 17.422 8.688 -0.667 1 61.78 95 GLU B C 1
ATOM 1561 O O . GLU B 1 95 ? 16.547 9.133 0.07 1 61.78 95 GLU B O 1
ATOM 1566 N N . SER B 1 96 ? 18.172 8.078 0.235 1 50.28 96 SER B N 1
ATOM 1567 C CA . SER B 1 96 ? 18.641 8.82 1.403 1 50.28 96 SER B CA 1
ATOM 1568 C C . SER B 1 96 ? 19.094 10.219 1.022 1 50.28 96 SER B C 1
ATOM 1570 O O . SER B 1 96 ? 19.875 10.391 0.089 1 50.28 96 SER B O 1
ATOM 1572 N N . ILE B 1 97 ? 18.281 11.281 1.215 1 45.75 97 ILE B N 1
ATOM 1573 C CA . ILE B 1 97 ? 18.797 12.625 1.004 1 45.75 97 ILE B CA 1
ATOM 1574 C C . ILE B 1 97 ? 19.859 12.938 2.059 1 45.75 97 ILE B C 1
ATOM 1576 O O . ILE B 1 97 ? 19.578 12.898 3.26 1 45.75 97 ILE B O 1
ATOM 1580 N N . ARG B 1 98 ? 21.109 12.586 1.932 1 36.06 98 ARG B N 1
ATOM 1581 C CA . ARG B 1 98 ? 22.25 13.141 2.654 1 36.06 98 ARG B CA 1
ATOM 1582 C C . ARG B 1 98 ? 22.266 14.664 2.586 1 36.06 98 ARG B C 1
ATOM 1584 O O . ARG B 1 98 ? 21.891 15.242 1.564 1 36.06 98 ARG B O 1
#